Protein AF-A0A1T0A6I8-F1 (afdb_monomer_lite)

InterPro domains:
  IPR007759 ASXL, HARE-HTH domain [PS51913] (11-92)

Organism: NCBI:txid34060

Secondary structure (DSSP, 8-state):
----------B-HHHHHHHHHHHH-S-B-HHHHHHHHHHTTGGGGBTTEETTTTEESSS-HHHHHHHHHHH-TTTEEEPTT-SS--EEE-------SS----------------------------------------HHHHHHHHHHHHHH-TTT--EEEE--GGG-SSS-TTTTTTTS-SEEEEE-GGGGGGGSTHHHHHTTSSS---EEEEE-

pLDDT: mean 72.32, std 21.57, range [28.75, 94.75]

Sequence (216 aa):
MSDLNDKSEDMTFRELAIFAMRKVNQPITPDDLWDFVLRNNLHHKLKRFDVKSNSFFGKTPEDTFCARIYENSDDFQEVPNTFPKKYILKNRFYARQGSAPPMSSTLNKSKEFAKPIQSTRLQRESVVKSVAKKSDFCKQELHPILSYLLKNNDYFQAYSKTIFHEESFKGVRGEDKWLYPDMVAVNFEYANYRKNNVLNFIRKFDKPPIKILGLY

Foldseek 3Di:
DDDDDDPLQADDLLVLLVVLLVVVVDWDQLQVSVVSCVVVVVCSSHPQQDPVVRDGPDPDPSVVSNVSQVPDPPFWDWDPPDVPITIHGDPPDPDDDDDDDDDDDDDDDDDDDDDDDDDDDDDDDDDDPPPPDPPPDDPVNCVVVVQVCQCPDPVRVKHKDADDPPPDPDDDPDPCPPVAARMKIKDQPCVVCPVPPCNVVQVVDPDHPMDMDGHD

Structure (mmCIF, N/CA/C/O backbone):
data_AF-A0A1T0A6I8-F1
#
_entry.id   AF-A0A1T0A6I8-F1
#
loop_
_atom_site.group_PDB
_atom_site.id
_atom_site.type_symbol
_atom_site.label_atom_id
_atom_site.label_alt_id
_atom_site.label_comp_id
_atom_site.label_asym_id
_atom_site.label_entity_id
_atom_site.label_seq_id
_atom_site.pdbx_PDB_ins_code
_atom_site.Cartn_x
_atom_site.Cartn_y
_atom_site.Cartn_z
_atom_site.occupancy
_atom_site.B_iso_or_equiv
_atom_site.auth_seq_id
_atom_site.auth_comp_id
_atom_site.auth_asym_id
_atom_site.auth_atom_id
_atom_site.pdbx_PDB_model_num
ATOM 1 N N . MET A 1 1 ? 34.295 26.673 -24.589 1.00 39.22 1 MET A N 1
ATOM 2 C CA . MET A 1 1 ? 33.965 25.453 -25.352 1.00 39.22 1 MET A CA 1
ATOM 3 C C . MET A 1 1 ? 35.123 24.509 -25.100 1.00 39.22 1 MET A C 1
ATOM 5 O O . MET A 1 1 ? 36.174 24.704 -25.683 1.00 39.22 1 MET A O 1
ATOM 9 N N . SER A 1 2 ? 35.013 23.659 -24.086 1.00 30.88 2 SER A N 1
ATOM 10 C CA . SER A 1 2 ? 36.131 22.846 -23.597 1.00 30.88 2 SER A CA 1
ATOM 11 C C . SER A 1 2 ? 35.615 21.442 -23.323 1.00 30.88 2 SER A C 1
ATOM 13 O O . SER A 1 2 ? 35.052 21.168 -22.266 1.00 30.88 2 SER A O 1
ATOM 15 N N . ASP A 1 3 ? 35.700 20.638 -24.376 1.00 33.66 3 ASP A N 1
ATOM 16 C CA . ASP A 1 3 ? 36.249 19.286 -24.395 1.00 33.66 3 ASP A CA 1
ATOM 17 C C . ASP A 1 3 ? 35.831 18.341 -23.265 1.00 33.66 3 ASP A C 1
ATOM 19 O O . ASP A 1 3 ? 36.454 18.223 -22.212 1.00 33.66 3 ASP A O 1
ATOM 23 N N . LEU A 1 4 ? 34.744 17.632 -23.581 1.00 40.84 4 LEU A N 1
ATOM 24 C CA . LEU A 1 4 ? 34.540 16.186 -23.453 1.00 40.84 4 LEU A CA 1
ATOM 25 C C . LEU A 1 4 ? 35.782 15.398 -22.995 1.00 40.84 4 LEU A C 1
ATOM 27 O O . LEU A 1 4 ? 36.492 14.794 -23.795 1.00 40.84 4 LEU A O 1
ATOM 31 N N . ASN A 1 5 ? 35.991 15.339 -21.686 1.00 40.50 5 ASN A N 1
ATOM 32 C CA . ASN A 1 5 ? 36.820 14.321 -21.060 1.00 40.50 5 ASN A CA 1
ATOM 33 C C . ASN A 1 5 ? 36.102 13.800 -19.814 1.00 40.50 5 ASN A C 1
ATOM 35 O O . ASN A 1 5 ? 36.492 14.090 -18.687 1.00 40.50 5 ASN A O 1
ATOM 39 N N . ASP A 1 6 ? 35.018 13.057 -20.024 1.00 42.25 6 ASP A N 1
ATOM 40 C CA . ASP A 1 6 ? 34.508 12.142 -19.008 1.00 42.25 6 ASP A CA 1
ATOM 41 C C . ASP A 1 6 ? 34.658 10.746 -19.601 1.00 42.25 6 ASP A C 1
ATOM 43 O O . ASP A 1 6 ? 34.002 10.402 -20.585 1.00 42.25 6 ASP A O 1
ATOM 47 N N . LYS A 1 7 ? 35.624 9.991 -19.073 1.00 45.34 7 LYS A N 1
ATOM 48 C CA . LYS A 1 7 ? 35.870 8.602 -19.454 1.00 45.34 7 LYS A CA 1
ATOM 49 C C . LYS A 1 7 ? 34.524 7.884 -19.430 1.00 45.34 7 LYS A C 1
ATOM 51 O O . LYS A 1 7 ? 33.848 7.884 -18.403 1.00 45.34 7 LYS A O 1
ATOM 56 N N . SER A 1 8 ? 34.126 7.303 -20.557 1.00 53.03 8 SER A N 1
ATOM 57 C CA . SER A 1 8 ? 32.979 6.407 -20.626 1.00 53.03 8 SER A CA 1
ATOM 58 C C . SER A 1 8 ? 33.308 5.185 -19.775 1.00 53.03 8 SER A C 1
ATOM 60 O O . SER A 1 8 ? 33.892 4.214 -20.249 1.00 53.03 8 SER A O 1
ATOM 62 N N . GLU A 1 9 ? 33.039 5.277 -18.475 1.00 64.38 9 GLU A N 1
ATOM 63 C CA . GLU A 1 9 ? 33.046 4.121 -17.599 1.00 64.38 9 GLU A CA 1
ATOM 64 C C . GLU A 1 9 ? 31.980 3.182 -18.130 1.00 64.38 9 GLU A C 1
ATOM 66 O O . GLU A 1 9 ? 30.781 3.440 -18.046 1.00 64.38 9 GLU A O 1
ATOM 71 N N . ASP A 1 10 ? 32.469 2.128 -18.755 1.00 77.62 10 ASP A N 1
ATOM 72 C CA . ASP A 1 10 ? 31.693 1.046 -19.296 1.00 77.62 10 ASP A CA 1
ATOM 73 C C . ASP A 1 10 ? 30.929 0.338 -18.160 1.00 77.62 10 ASP A C 1
ATOM 75 O O . ASP A 1 10 ? 31.444 -0.579 -17.510 1.00 77.62 10 ASP A O 1
ATOM 79 N N . MET A 1 11 ? 29.690 0.762 -17.916 1.00 85.50 11 MET A N 1
ATOM 80 C CA . MET A 1 11 ? 28.859 0.249 -16.829 1.00 85.50 11 MET A CA 1
ATOM 81 C C . MET A 1 11 ? 28.027 -0.958 -17.271 1.00 85.50 11 MET A C 1
ATOM 83 O O . MET A 1 11 ? 27.593 -1.096 -18.420 1.00 85.50 11 MET A O 1
ATOM 87 N N . THR A 1 12 ? 27.774 -1.847 -16.316 1.00 89.69 12 THR A N 1
ATOM 88 C CA . THR A 1 12 ? 26.770 -2.911 -16.417 1.00 89.69 12 THR A CA 1
ATOM 89 C C . THR A 1 12 ? 25.369 -2.377 -16.097 1.00 89.69 12 THR A C 1
ATOM 91 O O . THR A 1 12 ? 25.217 -1.341 -15.452 1.00 89.69 12 THR A O 1
ATOM 94 N N . PHE A 1 13 ? 24.310 -3.102 -16.483 1.00 90.38 13 PHE A N 1
ATOM 95 C CA . PHE A 1 13 ? 22.926 -2.711 -16.160 1.00 90.38 13 PHE A CA 1
ATOM 96 C C . PHE A 1 13 ? 22.676 -2.546 -14.653 1.00 90.38 13 PHE A C 1
ATOM 98 O O . PHE A 1 13 ? 21.940 -1.652 -14.248 1.00 90.38 13 PHE A O 1
ATOM 105 N N . ARG A 1 14 ? 23.326 -3.366 -13.818 1.00 90.50 14 ARG A N 1
ATOM 106 C CA . ARG A 1 14 ? 23.244 -3.254 -12.356 1.00 90.50 14 ARG A CA 1
ATOM 107 C C . ARG A 1 14 ? 23.857 -1.945 -11.858 1.00 90.50 14 ARG A C 1
ATOM 109 O O . ARG A 1 14 ? 23.241 -1.238 -11.069 1.00 90.50 14 ARG A O 1
ATOM 116 N N . GLU A 1 15 ? 25.061 -1.618 -12.317 1.00 90.31 15 GLU A N 1
ATOM 117 C CA . GLU A 1 15 ? 25.754 -0.382 -11.929 1.00 90.31 15 GLU A CA 1
ATOM 118 C C . GLU A 1 15 ? 24.998 0.853 -12.413 1.00 90.31 15 GLU A C 1
ATOM 120 O O . GLU A 1 15 ? 24.845 1.812 -11.657 1.00 90.31 15 GLU A O 1
ATOM 125 N N . LEU A 1 16 ? 24.448 0.794 -13.628 1.00 91.44 16 LEU A N 1
ATOM 126 C CA . LEU A 1 16 ? 23.582 1.838 -14.157 1.00 91.44 16 LEU A CA 1
ATOM 127 C C . LEU A 1 16 ? 22.338 2.035 -13.282 1.00 91.44 16 LEU A C 1
ATOM 129 O O . LEU A 1 16 ? 21.995 3.175 -12.982 1.00 91.44 16 LEU A O 1
ATOM 133 N N . ALA A 1 17 ? 21.683 0.954 -12.846 1.00 91.81 17 ALA A N 1
ATOM 134 C CA . ALA A 1 17 ? 20.513 1.036 -11.972 1.00 91.81 17 ALA A CA 1
ATOM 135 C C . ALA A 1 17 ? 20.860 1.697 -10.630 1.00 91.81 17 ALA A C 1
ATOM 137 O O . ALA A 1 17 ? 20.161 2.609 -10.188 1.00 91.81 17 ALA A O 1
ATOM 138 N N . ILE A 1 18 ? 21.991 1.318 -10.026 1.00 91.25 18 ILE A N 1
ATOM 139 C CA . ILE A 1 18 ? 22.492 1.942 -8.794 1.00 91.25 18 ILE A CA 1
ATOM 140 C C . ILE A 1 18 ? 22.783 3.432 -9.021 1.00 91.25 18 ILE A C 1
ATOM 142 O O . ILE A 1 18 ? 22.401 4.278 -8.211 1.00 91.25 18 ILE A O 1
ATOM 146 N N . PHE A 1 19 ? 23.434 3.779 -10.130 1.00 91.06 19 PHE A N 1
ATOM 147 C CA . PHE A 1 19 ? 23.751 5.163 -10.474 1.00 91.06 19 PHE A CA 1
ATOM 148 C C . PHE A 1 19 ? 22.494 6.013 -10.707 1.00 91.06 19 PHE A C 1
ATOM 150 O O . PHE A 1 19 ? 22.396 7.131 -10.198 1.00 91.06 19 PHE A O 1
ATOM 157 N N . ALA A 1 20 ? 21.512 5.478 -11.432 1.00 91.81 20 ALA A N 1
ATOM 158 C CA . ALA A 1 20 ? 20.245 6.146 -11.693 1.00 91.81 20 ALA A CA 1
ATOM 159 C C . ALA A 1 20 ? 19.450 6.356 -10.394 1.00 91.81 20 ALA A C 1
ATOM 161 O O . ALA A 1 20 ? 19.031 7.478 -10.114 1.00 91.81 20 ALA A O 1
ATOM 162 N N . MET A 1 21 ? 19.333 5.332 -9.541 1.00 91.31 21 MET A N 1
ATOM 163 C CA . MET A 1 21 ? 18.646 5.453 -8.249 1.00 91.31 21 MET A CA 1
ATOM 164 C C . MET A 1 21 ? 19.334 6.437 -7.301 1.00 91.31 21 MET A C 1
ATOM 166 O O . MET A 1 21 ? 18.653 7.155 -6.575 1.00 91.31 21 MET A O 1
ATOM 170 N N . ARG A 1 22 ? 20.669 6.536 -7.330 1.00 89.44 22 ARG A N 1
ATOM 171 C CA . ARG A 1 22 ? 21.413 7.556 -6.568 1.00 89.44 22 ARG A CA 1
ATOM 172 C C . ARG A 1 22 ? 21.093 8.975 -7.014 1.00 89.44 22 ARG A C 1
ATOM 174 O O . ARG A 1 22 ? 20.991 9.860 -6.173 1.00 89.44 22 ARG A O 1
ATOM 181 N N . LYS A 1 23 ? 20.944 9.194 -8.323 1.00 89.25 23 LYS A N 1
ATOM 182 C CA . LYS A 1 23 ? 20.543 10.500 -8.861 1.00 89.25 23 LYS A CA 1
ATOM 183 C C . LYS A 1 23 ? 19.103 10.850 -8.501 1.00 89.25 23 LYS A C 1
ATOM 185 O O . LYS A 1 23 ? 18.817 12.009 -8.231 1.00 89.25 23 LYS A O 1
ATOM 190 N N . VAL A 1 24 ? 18.218 9.856 -8.514 1.00 90.19 24 VAL A N 1
ATOM 191 C CA . VAL A 1 24 ? 16.796 10.026 -8.199 1.00 90.19 24 VAL A CA 1
ATOM 192 C C . VAL A 1 24 ? 16.575 10.226 -6.692 1.00 90.19 24 VAL A C 1
ATOM 194 O O . VAL A 1 24 ? 15.772 11.067 -6.308 1.00 90.19 24 VAL A O 1
ATOM 197 N N . ASN A 1 25 ? 17.312 9.506 -5.839 1.00 87.81 25 ASN A N 1
ATOM 198 C CA . ASN A 1 25 ? 17.286 9.593 -4.371 1.00 87.81 25 ASN A CA 1
ATOM 199 C C . ASN A 1 25 ? 15.879 9.497 -3.733 1.00 87.81 25 ASN A C 1
ATOM 201 O O . ASN A 1 25 ? 15.595 10.125 -2.715 1.00 87.81 25 ASN A O 1
ATOM 205 N N . GLN A 1 26 ? 14.984 8.712 -4.332 1.00 85.94 26 GLN A N 1
ATOM 206 C CA . GLN A 1 26 ? 13.630 8.459 -3.832 1.00 85.94 26 GLN A CA 1
ATOM 207 C C . GLN A 1 26 ? 13.120 7.097 -4.334 1.00 85.94 26 GLN A C 1
ATOM 209 O O . GLN A 1 26 ? 13.624 6.610 -5.351 1.00 85.94 26 GLN A O 1
ATOM 214 N N . PRO A 1 27 ? 12.124 6.481 -3.665 1.00 90.62 27 PRO A N 1
ATOM 215 C CA . PRO A 1 27 ? 11.481 5.270 -4.160 1.00 90.62 27 PRO A CA 1
ATOM 216 C C . PRO A 1 27 ? 10.840 5.483 -5.530 1.00 90.62 27 PRO A C 1
ATOM 218 O O . PRO A 1 27 ? 10.020 6.386 -5.704 1.00 90.62 27 PRO A O 1
ATOM 221 N N . ILE A 1 28 ? 11.179 4.626 -6.485 1.00 92.31 28 ILE A N 1
ATOM 222 C CA . ILE A 1 28 ? 10.732 4.739 -7.876 1.00 92.31 28 ILE A CA 1
ATOM 223 C C . ILE A 1 28 ? 10.401 3.358 -8.441 1.00 92.31 28 ILE A C 1
ATOM 225 O O . ILE A 1 28 ? 10.898 2.341 -7.946 1.00 92.31 28 ILE A O 1
ATOM 229 N N . THR A 1 29 ? 9.517 3.310 -9.436 1.00 94.06 29 THR A N 1
ATOM 230 C CA . THR A 1 29 ? 9.243 2.069 -10.165 1.00 94.06 29 THR A CA 1
ATOM 231 C C . THR A 1 29 ? 10.400 1.773 -11.132 1.00 94.06 29 THR A C 1
ATOM 233 O O . THR A 1 29 ? 11.067 2.704 -11.589 1.00 94.06 29 THR A O 1
ATOM 236 N N . PRO A 1 30 ? 10.691 0.499 -11.439 1.00 93.44 30 PRO A N 1
ATOM 237 C CA . PRO A 1 30 ? 11.746 0.153 -12.395 1.00 93.44 30 PRO A CA 1
ATOM 238 C C . PRO A 1 30 ? 11.516 0.746 -13.791 1.00 93.44 30 PRO A C 1
ATOM 240 O O . PRO A 1 30 ? 12.473 1.215 -14.405 1.00 93.44 30 PRO A O 1
ATOM 243 N N . ASP A 1 31 ? 10.258 0.815 -14.225 1.00 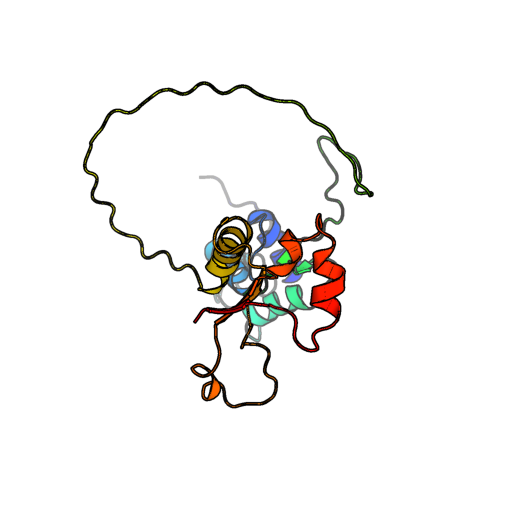92.25 31 ASP A N 1
ATOM 244 C CA . ASP A 1 31 ? 9.864 1.361 -15.527 1.00 92.25 31 ASP A CA 1
ATOM 245 C C . ASP A 1 31 ? 10.097 2.883 -15.572 1.00 92.25 31 ASP A C 1
ATOM 247 O O . ASP A 1 31 ? 10.823 3.385 -16.431 1.00 92.25 31 ASP A O 1
ATOM 251 N N . ASP A 1 32 ? 9.622 3.625 -14.559 1.00 93.69 32 ASP A N 1
ATOM 252 C CA . ASP A 1 32 ? 9.864 5.075 -14.460 1.00 93.69 32 ASP A CA 1
ATOM 253 C C . ASP A 1 32 ? 11.365 5.398 -14.349 1.00 93.69 32 ASP A C 1
ATOM 255 O O . ASP A 1 32 ? 11.839 6.453 -14.794 1.00 93.69 32 ASP A O 1
ATOM 259 N N . LEU A 1 33 ? 12.131 4.499 -13.723 1.00 93.94 33 LEU A N 1
ATOM 260 C CA . LEU A 1 33 ? 13.579 4.618 -13.602 1.00 93.94 33 LEU A CA 1
ATOM 261 C C . LEU A 1 33 ? 14.280 4.389 -14.945 1.00 93.94 33 LEU A C 1
ATOM 263 O O . LEU A 1 33 ? 15.257 5.083 -15.241 1.00 93.94 33 LEU A O 1
ATOM 267 N N . TRP A 1 34 ? 13.792 3.463 -15.768 1.00 93.81 34 TRP A N 1
ATOM 268 C CA . TRP A 1 34 ? 14.286 3.279 -17.129 1.00 93.81 34 TRP A CA 1
ATOM 269 C C . TRP A 1 34 ? 13.993 4.509 -18.000 1.00 93.81 34 TRP A C 1
ATOM 271 O O . TRP A 1 34 ? 14.895 5.040 -18.654 1.00 93.81 34 TRP A O 1
ATOM 281 N N . ASP A 1 35 ? 12.795 5.081 -17.891 1.00 93.50 35 ASP A N 1
ATOM 282 C CA . ASP A 1 35 ? 12.466 6.351 -18.544 1.00 93.50 35 ASP A CA 1
ATOM 283 C C . ASP A 1 35 ? 13.368 7.496 -18.080 1.00 93.50 35 ASP A C 1
ATOM 285 O O . ASP A 1 35 ? 13.728 8.390 -18.851 1.00 93.50 35 ASP A O 1
ATOM 289 N N . PHE A 1 36 ? 13.745 7.519 -16.800 1.00 93.88 36 PHE A N 1
ATOM 290 C CA . PHE A 1 36 ? 14.713 8.486 -16.286 1.00 93.88 36 PHE A CA 1
ATOM 291 C C . PHE A 1 36 ? 16.101 8.289 -16.915 1.00 93.88 36 PHE A C 1
ATOM 293 O O . PHE A 1 36 ? 16.763 9.270 -17.266 1.00 93.88 36 PHE A O 1
ATOM 300 N N . VAL A 1 37 ? 16.543 7.042 -17.090 1.00 92.06 37 VAL A N 1
ATOM 301 C CA . VAL A 1 37 ? 17.807 6.698 -17.761 1.00 92.06 37 VAL A CA 1
ATOM 302 C C . VAL A 1 37 ? 17.818 7.187 -19.209 1.00 92.06 37 VAL A C 1
ATOM 304 O O . VAL A 1 37 ? 18.822 7.761 -19.645 1.00 92.06 37 VAL A O 1
ATOM 307 N N . LEU A 1 38 ? 16.715 7.005 -19.938 1.00 90.62 38 LEU A N 1
ATOM 308 C CA . LEU A 1 38 ? 16.567 7.483 -21.313 1.00 90.62 38 LEU A CA 1
ATOM 309 C C . LEU A 1 38 ? 16.570 9.013 -21.374 1.00 90.62 38 LEU A C 1
ATOM 311 O O . LEU A 1 38 ? 17.376 9.587 -22.100 1.00 90.62 38 LEU A O 1
ATOM 315 N N . ARG A 1 39 ? 15.759 9.678 -20.541 1.00 90.50 39 ARG A N 1
ATOM 316 C CA . ARG A 1 39 ? 15.662 11.150 -20.486 1.00 90.50 39 ARG A CA 1
ATOM 317 C C . ARG A 1 39 ? 16.989 11.840 -20.171 1.00 90.50 39 ARG A C 1
ATOM 319 O O . ARG A 1 39 ? 17.236 12.940 -20.652 1.00 90.50 39 ARG A O 1
ATOM 326 N N . ASN A 1 40 ? 17.837 11.207 -19.363 1.00 88.44 40 ASN A N 1
ATOM 327 C CA . ASN A 1 40 ? 19.141 11.745 -18.971 1.00 88.44 40 ASN A CA 1
ATOM 328 C C . ASN A 1 40 ? 20.304 11.206 -19.820 1.00 88.44 40 ASN A C 1
ATOM 330 O O . ASN A 1 40 ? 21.460 11.410 -19.443 1.00 88.44 40 ASN A O 1
ATOM 334 N N . ASN A 1 41 ? 20.025 10.500 -20.923 1.00 87.25 41 ASN A N 1
ATOM 335 C CA . ASN A 1 41 ? 21.034 9.924 -21.817 1.00 87.25 41 ASN A CA 1
ATOM 336 C C . ASN A 1 41 ? 22.079 9.047 -21.089 1.00 87.25 41 ASN A C 1
ATOM 338 O O . ASN A 1 41 ? 23.240 8.957 -21.488 1.00 87.25 41 ASN A O 1
ATOM 342 N N . LEU A 1 42 ? 21.678 8.386 -19.994 1.00 86.19 42 LEU A N 1
ATOM 343 C CA . LEU A 1 42 ? 22.582 7.566 -19.174 1.00 86.19 42 LEU A CA 1
ATOM 344 C C . LEU A 1 42 ? 22.897 6.216 -19.827 1.00 86.19 42 LEU A C 1
ATOM 346 O O . LEU A 1 42 ? 23.903 5.591 -19.501 1.00 86.19 42 LEU A O 1
ATOM 350 N N . HIS A 1 43 ? 22.060 5.782 -20.767 1.00 83.50 43 HIS A N 1
ATOM 351 C CA . HIS A 1 43 ? 22.222 4.531 -21.497 1.00 83.50 43 HIS A CA 1
ATOM 352 C C . HIS A 1 43 ? 23.474 4.501 -22.391 1.00 83.50 43 HIS A C 1
ATOM 354 O O . HIS A 1 43 ? 24.001 3.420 -22.632 1.00 83.50 43 HIS A O 1
ATOM 360 N N . HIS A 1 44 ? 24.019 5.656 -22.802 1.00 83.25 44 HIS A N 1
ATOM 361 C CA . HIS A 1 44 ? 25.295 5.727 -23.530 1.00 83.25 44 HIS A CA 1
ATOM 362 C C . HIS A 1 44 ? 26.498 5.235 -22.714 1.00 83.25 44 HIS A C 1
ATOM 364 O O . HIS A 1 44 ? 27.542 4.944 -23.286 1.00 83.25 44 HIS A O 1
ATOM 370 N N . LYS A 1 45 ? 26.364 5.136 -21.383 1.00 82.88 45 LYS A N 1
ATOM 371 C CA . LYS A 1 45 ? 27.406 4.591 -20.500 1.00 82.88 45 LYS A CA 1
ATOM 372 C C . LYS A 1 45 ? 27.415 3.058 -20.458 1.00 82.88 45 LYS A C 1
ATOM 374 O O . LYS A 1 45 ? 28.256 2.467 -19.788 1.00 82.88 45 LYS A O 1
ATOM 379 N N . LEU A 1 46 ? 26.464 2.392 -21.118 1.00 84.94 46 LEU A N 1
ATOM 380 C CA . LEU A 1 46 ? 26.382 0.934 -21.125 1.00 84.94 46 LEU A CA 1
ATOM 381 C C . LEU A 1 46 ? 27.313 0.326 -22.171 1.00 84.94 46 LEU A C 1
ATOM 383 O O . LEU A 1 46 ? 27.228 0.660 -23.347 1.00 84.94 46 LEU A O 1
ATOM 387 N N . LYS A 1 47 ? 28.048 -0.720 -21.774 1.00 80.38 47 LYS A N 1
ATOM 388 C CA . LYS A 1 47 ? 28.843 -1.567 -22.694 1.00 80.38 47 LYS A CA 1
ATOM 389 C C . LYS A 1 47 ? 28.048 -2.112 -23.883 1.00 80.38 47 LYS A C 1
ATOM 391 O O . LYS A 1 47 ? 28.599 -2.399 -24.937 1.00 80.38 47 LYS A O 1
ATOM 396 N N . ARG A 1 48 ? 26.752 -2.360 -23.674 1.00 76.50 48 ARG A N 1
ATOM 397 C CA . ARG A 1 48 ? 25.851 -2.973 -24.663 1.00 76.50 48 ARG A CA 1
ATOM 398 C C . ARG A 1 48 ? 25.169 -1.964 -25.582 1.00 76.50 48 ARG A C 1
ATOM 400 O O . ARG A 1 48 ? 24.370 -2.387 -26.417 1.00 76.50 48 ARG A O 1
ATOM 407 N N . PHE A 1 49 ? 25.441 -0.676 -25.407 1.00 80.62 49 PHE A N 1
ATOM 408 C CA . PHE A 1 49 ? 24.894 0.370 -26.248 1.00 80.62 49 PHE A CA 1
ATOM 409 C C . PHE A 1 49 ? 25.905 0.739 -27.333 1.00 80.62 49 PHE A C 1
ATOM 411 O O . PHE A 1 49 ? 27.024 1.148 -27.030 1.00 80.62 49 PHE A O 1
ATOM 418 N N . ASP A 1 50 ? 25.516 0.598 -28.599 1.00 77.69 50 ASP A N 1
ATOM 419 C CA . ASP A 1 50 ? 26.338 1.065 -29.707 1.00 77.69 50 ASP A CA 1
ATOM 420 C C . ASP A 1 50 ? 25.978 2.511 -30.048 1.00 77.69 50 ASP A C 1
ATOM 422 O O . ASP A 1 50 ? 24.903 2.809 -30.573 1.00 77.69 50 ASP A O 1
ATOM 426 N N . VAL A 1 51 ? 26.917 3.416 -29.773 1.00 75.56 51 VAL A N 1
ATOM 427 C CA . VAL A 1 51 ? 26.781 4.847 -30.071 1.00 75.56 51 VAL A CA 1
ATOM 428 C C . VAL A 1 51 ? 26.646 5.098 -31.576 1.00 75.56 51 VAL A C 1
ATOM 430 O O . VAL A 1 51 ? 26.007 6.068 -31.972 1.00 75.56 51 VAL A O 1
ATOM 433 N N . LYS A 1 52 ? 27.202 4.229 -32.431 1.00 71.56 52 LYS A N 1
ATOM 434 C CA . LYS A 1 52 ? 27.176 4.423 -33.889 1.00 71.56 52 LYS A CA 1
ATOM 435 C C . LYS A 1 52 ? 25.837 4.041 -34.510 1.00 71.56 52 LYS A C 1
ATOM 437 O O . LYS A 1 52 ? 25.369 4.741 -35.401 1.00 71.56 52 LYS A O 1
ATOM 442 N N . SER A 1 53 ? 25.231 2.945 -34.059 1.00 71.00 53 SER A N 1
ATOM 443 C CA . SER A 1 53 ? 23.934 2.469 -34.560 1.00 71.00 53 SER A CA 1
ATOM 444 C C . SER A 1 53 ? 22.737 2.938 -33.724 1.00 71.00 53 SER A C 1
ATOM 446 O O . SER A 1 53 ? 21.600 2.643 -34.087 1.00 71.00 53 SER A O 1
ATOM 448 N N . ASN A 1 54 ? 22.975 3.680 -32.633 1.00 73.75 54 ASN A N 1
ATOM 449 C CA . ASN A 1 54 ? 21.960 4.153 -31.685 1.00 73.75 54 ASN A CA 1
ATOM 450 C C . ASN A 1 54 ? 21.024 3.022 -31.213 1.00 73.75 54 ASN A C 1
ATOM 452 O O . ASN A 1 54 ? 19.812 3.202 -31.090 1.00 73.75 54 ASN A O 1
ATOM 456 N N . SER A 1 55 ? 21.593 1.831 -31.012 1.00 76.00 55 SER A N 1
ATOM 457 C CA . SER A 1 55 ? 20.853 0.599 -30.746 1.00 76.00 55 SER A CA 1
ATOM 458 C C . SER A 1 55 ? 21.583 -0.288 -29.738 1.00 76.00 55 SER A C 1
ATOM 460 O O . SER A 1 55 ? 22.788 -0.165 -29.508 1.00 76.00 55 SER A O 1
ATOM 462 N N . PHE A 1 56 ? 20.833 -1.186 -29.106 1.00 79.56 56 PHE A N 1
ATOM 463 C CA . PHE A 1 56 ? 21.341 -2.102 -28.092 1.00 79.56 56 PHE A CA 1
ATOM 464 C C . PHE A 1 56 ? 21.585 -3.500 -28.665 1.00 79.56 56 PHE A C 1
ATOM 466 O O . PHE A 1 56 ? 20.805 -4.011 -29.467 1.00 79.56 56 PHE A O 1
ATOM 473 N N . PHE A 1 57 ? 22.632 -4.173 -28.183 1.00 66.94 57 PHE A N 1
ATOM 474 C CA . PHE A 1 57 ? 22.911 -5.562 -28.552 1.00 66.94 57 PHE A CA 1
ATOM 475 C C . PHE A 1 57 ? 22.040 -6.560 -27.759 1.00 66.94 57 PHE A C 1
ATOM 477 O O . PHE A 1 57 ? 22.364 -6.908 -26.613 1.00 66.94 57 PHE A O 1
ATOM 484 N N . GLY A 1 58 ? 20.982 -7.085 -28.391 1.00 66.38 58 GLY A N 1
ATOM 485 C CA . GLY A 1 58 ? 20.176 -8.214 -27.895 1.00 66.38 58 GLY A CA 1
ATOM 486 C C . GLY A 1 58 ? 18.685 -7.908 -27.697 1.00 66.38 58 GLY A C 1
ATOM 487 O O . GLY A 1 58 ? 18.140 -7.020 -28.342 1.00 66.38 58 GLY A O 1
ATOM 488 N N . LYS A 1 59 ? 18.021 -8.687 -26.825 1.00 64.19 59 LYS A N 1
ATOM 489 C CA . LYS A 1 59 ? 16.614 -8.479 -26.419 1.00 64.19 59 LYS A CA 1
ATOM 490 C C . LYS A 1 59 ? 16.431 -7.145 -25.679 1.00 64.19 59 LYS A C 1
ATOM 492 O O . LYS A 1 59 ? 17.414 -6.521 -25.282 1.00 64.19 59 LYS A O 1
ATOM 497 N N . THR A 1 60 ? 15.168 -6.763 -25.478 1.00 84.31 60 THR A N 1
ATOM 498 C CA . THR A 1 60 ? 14.694 -5.542 -24.816 1.00 84.31 60 THR A CA 1
ATOM 499 C C . THR A 1 60 ? 15.597 -5.122 -23.638 1.00 84.31 60 THR A C 1
ATOM 501 O O . THR A 1 60 ? 15.683 -5.826 -22.623 1.00 84.31 60 THR A O 1
ATOM 504 N N . PRO A 1 61 ? 16.318 -3.996 -23.765 1.00 86.81 61 PRO A N 1
ATOM 505 C CA . PRO A 1 61 ? 17.227 -3.496 -22.730 1.00 86.81 61 PRO A CA 1
ATOM 506 C C . PRO A 1 61 ? 16.510 -3.140 -21.428 1.00 86.81 61 PRO A C 1
ATOM 508 O O . PRO A 1 61 ? 17.072 -3.331 -20.353 1.00 86.81 61 PRO A O 1
ATOM 511 N N . GLU A 1 62 ? 15.267 -2.679 -21.547 1.00 89.06 62 GLU A N 1
ATOM 512 C CA . GLU A 1 62 ? 14.355 -2.366 -20.448 1.00 89.06 62 GLU A CA 1
ATOM 513 C C . GLU A 1 62 ? 14.086 -3.590 -19.570 1.00 89.06 62 GLU A C 1
ATOM 515 O O . GLU A 1 62 ? 14.432 -3.579 -18.393 1.00 89.06 62 GLU A O 1
ATOM 520 N N . ASP A 1 63 ? 13.608 -4.693 -20.159 1.00 86.62 63 ASP A N 1
ATOM 521 C CA . ASP A 1 63 ? 13.357 -5.946 -19.432 1.00 86.62 63 ASP A CA 1
ATOM 522 C C . ASP A 1 63 ? 14.610 -6.425 -18.692 1.00 86.62 63 ASP A C 1
ATOM 524 O O . ASP A 1 63 ? 14.559 -6.861 -17.541 1.00 86.62 63 ASP A O 1
ATOM 528 N N . THR A 1 64 ? 15.768 -6.310 -19.349 1.00 90.19 64 THR A N 1
ATOM 529 C CA . THR A 1 64 ? 17.052 -6.707 -18.765 1.00 90.19 64 THR A CA 1
ATOM 530 C C . THR A 1 64 ? 17.437 -5.801 -17.596 1.00 90.19 64 THR A C 1
ATOM 532 O O . THR A 1 64 ? 17.985 -6.284 -16.607 1.00 90.19 64 THR A O 1
ATOM 535 N N . PHE A 1 65 ? 17.173 -4.500 -17.696 1.00 91.75 65 PHE A N 1
ATOM 536 C CA . PHE A 1 65 ? 17.428 -3.527 -16.640 1.00 91.75 65 PHE A CA 1
ATOM 537 C C . PHE A 1 65 ? 16.506 -3.755 -15.436 1.00 91.75 65 PHE A C 1
ATOM 539 O O . PHE A 1 65 ? 16.998 -3.904 -14.315 1.00 91.75 65 PHE A O 1
ATOM 546 N N . CYS A 1 66 ? 15.198 -3.875 -15.668 1.00 90.62 66 CYS A N 1
ATOM 547 C CA . CYS A 1 66 ? 14.201 -4.110 -14.626 1.00 90.62 66 CYS A CA 1
ATOM 548 C C . CYS A 1 66 ? 14.429 -5.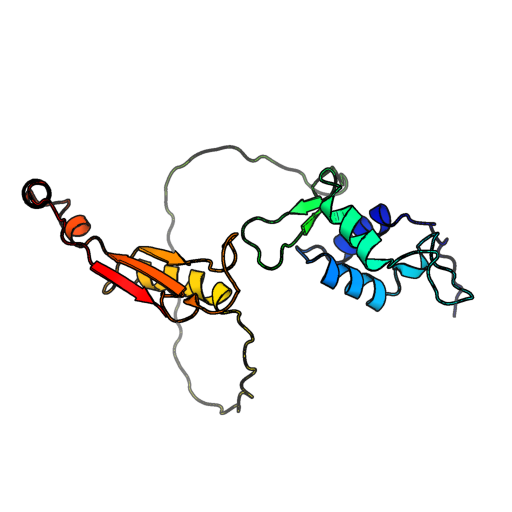454 -13.917 1.00 90.62 66 CYS A C 1
ATOM 550 O O . CYS A 1 66 ? 14.420 -5.504 -12.685 1.00 90.62 66 CYS A O 1
ATOM 552 N N . ALA A 1 67 ? 14.769 -6.520 -14.654 1.00 90.56 67 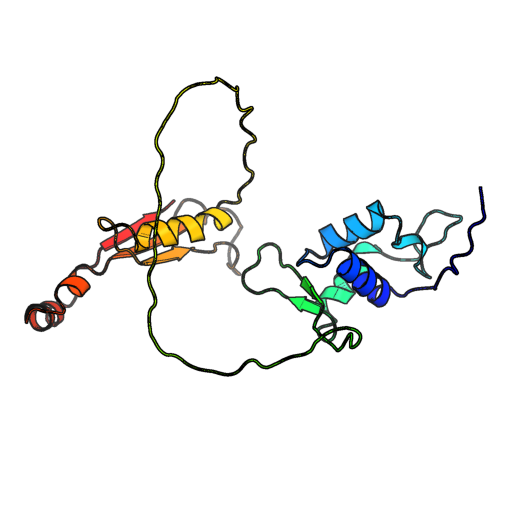ALA A N 1
ATOM 553 C CA . ALA A 1 67 ? 15.108 -7.823 -14.073 1.00 90.56 67 ALA A CA 1
ATOM 554 C C . ALA A 1 67 ? 16.243 -7.734 -13.039 1.00 90.56 67 ALA A C 1
ATOM 556 O O . ALA A 1 67 ? 16.169 -8.363 -11.984 1.00 90.56 67 ALA A O 1
ATOM 557 N N . ARG A 1 68 ? 17.264 -6.894 -13.272 1.00 92.31 68 ARG A N 1
ATOM 558 C CA . ARG A 1 68 ? 18.363 -6.712 -12.304 1.00 92.31 68 ARG A CA 1
ATOM 559 C C . ARG A 1 68 ? 17.917 -6.064 -11.003 1.00 92.31 68 ARG A C 1
ATOM 561 O O . ARG A 1 68 ? 18.537 -6.336 -9.979 1.00 92.31 68 ARG A O 1
ATOM 568 N N . ILE A 1 69 ? 16.873 -5.242 -11.037 1.00 91.81 69 ILE A N 1
ATOM 569 C CA . ILE A 1 69 ? 16.303 -4.615 -9.843 1.00 91.81 69 ILE A CA 1
ATOM 570 C C . ILE A 1 69 ? 15.458 -5.633 -9.067 1.00 91.81 69 ILE A C 1
ATOM 572 O O . ILE A 1 69 ? 15.549 -5.691 -7.844 1.00 91.81 69 ILE A O 1
ATOM 576 N N . TYR A 1 70 ? 14.691 -6.474 -9.769 1.00 90.50 70 TYR A N 1
ATOM 577 C CA . TYR A 1 70 ? 13.849 -7.501 -9.148 1.00 90.50 70 TYR A CA 1
ATOM 578 C C . TYR A 1 70 ? 14.648 -8.648 -8.521 1.00 90.50 70 TYR A C 1
ATOM 580 O O . TYR A 1 70 ? 14.340 -9.084 -7.414 1.00 90.50 70 TYR A O 1
ATOM 588 N N . GLU A 1 71 ? 15.666 -9.149 -9.222 1.00 88.75 71 GLU A N 1
ATOM 589 C CA . GLU A 1 71 ? 16.444 -10.314 -8.789 1.00 88.75 71 GLU A CA 1
ATOM 590 C C . GLU A 1 71 ? 17.447 -9.963 -7.686 1.00 88.75 71 GLU A C 1
ATOM 592 O O . GLU A 1 71 ? 17.721 -10.772 -6.795 1.00 88.75 71 GLU A O 1
ATOM 597 N N . ASN A 1 72 ? 18.023 -8.758 -7.734 1.00 83.88 72 ASN A N 1
ATOM 598 C CA . ASN A 1 72 ? 19.148 -8.408 -6.879 1.00 83.88 72 ASN A CA 1
ATOM 599 C C . ASN A 1 72 ? 18.699 -7.781 -5.553 1.00 83.88 72 ASN A C 1
ATOM 601 O O . ASN A 1 72 ? 18.728 -6.569 -5.341 1.00 83.88 72 ASN A O 1
ATOM 605 N N . SER A 1 73 ? 18.329 -8.658 -4.625 1.00 81.94 73 SER A N 1
ATOM 606 C CA . SER A 1 73 ? 17.933 -8.281 -3.268 1.00 81.94 73 SER A CA 1
ATOM 607 C C . SER A 1 73 ? 19.081 -7.750 -2.400 1.00 81.94 73 SER A C 1
ATOM 609 O O . SER A 1 73 ? 18.814 -7.306 -1.282 1.00 81.94 73 SER A O 1
ATOM 611 N N . ASP A 1 74 ? 20.340 -7.791 -2.846 1.00 82.75 74 ASP A N 1
ATOM 612 C CA . ASP A 1 74 ? 21.462 -7.258 -2.062 1.00 82.75 74 ASP A CA 1
ATOM 613 C C . ASP A 1 74 ? 21.516 -5.729 -2.117 1.00 82.75 74 ASP A C 1
ATOM 615 O O . ASP A 1 74 ? 21.771 -5.083 -1.097 1.00 82.75 74 ASP A O 1
ATOM 619 N N . ASP A 1 75 ? 21.242 -5.153 -3.289 1.00 84.88 75 ASP A N 1
ATOM 620 C CA . ASP A 1 75 ? 21.322 -3.706 -3.514 1.00 84.88 75 ASP A CA 1
ATOM 621 C C . ASP A 1 75 ? 19.961 -3.023 -3.480 1.00 84.88 75 ASP A C 1
ATOM 623 O O . ASP A 1 75 ? 19.885 -1.847 -3.128 1.00 84.88 75 ASP A O 1
ATOM 627 N N . PHE A 1 76 ? 18.891 -3.733 -3.840 1.00 90.19 76 PHE A N 1
ATOM 628 C CA . PHE A 1 76 ? 17.560 -3.155 -3.985 1.00 90.19 76 PHE A CA 1
ATOM 629 C C . PHE A 1 76 ? 16.608 -3.675 -2.905 1.00 90.19 76 PHE A C 1
ATOM 631 O O . PHE A 1 76 ? 16.614 -4.848 -2.524 1.00 90.19 76 PHE A 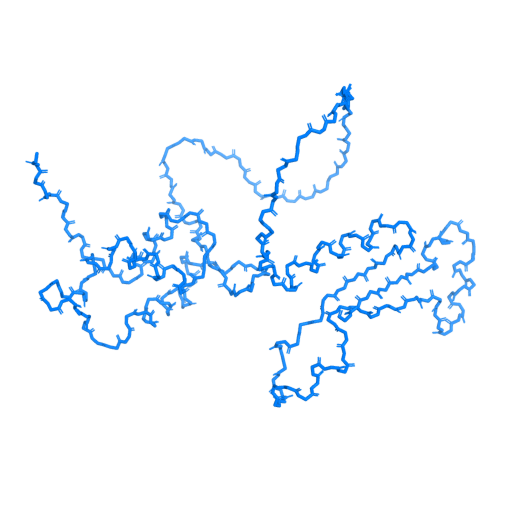O 1
ATOM 638 N N . GLN A 1 77 ? 15.784 -2.772 -2.381 1.00 90.88 77 GLN A N 1
ATOM 639 C CA . GLN A 1 77 ? 14.734 -3.061 -1.414 1.00 90.88 77 GLN A CA 1
ATOM 640 C C . GLN A 1 77 ? 13.387 -2.616 -1.964 1.00 90.88 77 GLN A C 1
ATOM 642 O O . GLN A 1 77 ? 13.216 -1.451 -2.322 1.00 90.88 77 GLN A O 1
ATOM 647 N N . GLU A 1 78 ? 12.426 -3.536 -1.977 1.00 88.38 78 GLU A N 1
ATOM 648 C CA . GLU A 1 78 ? 11.025 -3.217 -2.247 1.00 88.38 78 GLU A CA 1
ATOM 649 C C . GLU A 1 78 ? 10.441 -2.434 -1.064 1.00 88.38 78 GLU A C 1
ATOM 651 O O . GLU A 1 78 ? 10.618 -2.801 0.105 1.00 88.38 78 GLU A O 1
ATOM 656 N N . VAL A 1 79 ? 9.762 -1.330 -1.365 1.00 86.75 79 VAL A N 1
ATOM 657 C CA . VAL A 1 79 ? 9.096 -0.508 -0.356 1.00 86.75 79 VAL A CA 1
ATOM 658 C C . VAL A 1 79 ? 7.728 -1.121 -0.052 1.00 86.75 79 VAL A C 1
ATOM 660 O O . VAL A 1 79 ? 6.907 -1.252 -0.967 1.00 86.75 79 VAL A O 1
ATOM 663 N N . PRO A 1 80 ? 7.445 -1.488 1.215 1.00 79.00 80 PRO A N 1
ATOM 664 C CA . PRO A 1 80 ? 6.174 -2.106 1.560 1.00 79.00 80 PRO A CA 1
ATOM 665 C C . PRO A 1 80 ? 5.019 -1.134 1.302 1.00 79.00 80 PRO A C 1
ATOM 667 O O . PRO A 1 80 ? 5.161 0.072 1.501 1.00 79.00 80 PRO A O 1
ATOM 670 N N . ASN A 1 81 ? 3.859 -1.680 0.928 1.00 78.75 81 ASN A N 1
ATOM 671 C CA . ASN A 1 81 ? 2.619 -0.923 0.742 1.00 78.75 81 ASN A CA 1
ATOM 672 C C . ASN A 1 81 ? 2.696 0.139 -0.380 1.00 78.75 81 ASN A C 1
ATOM 674 O O . ASN A 1 81 ? 2.226 1.263 -0.206 1.00 78.75 81 ASN A O 1
ATOM 678 N N . THR A 1 82 ? 3.304 -0.209 -1.522 1.00 77.88 82 THR A N 1
ATOM 679 C CA . THR A 1 82 ? 3.339 0.636 -2.728 1.00 77.88 82 THR A CA 1
ATOM 680 C C . THR A 1 82 ? 2.717 -0.082 -3.927 1.00 77.88 82 THR A C 1
ATOM 682 O O . THR A 1 82 ? 3.023 -1.246 -4.178 1.00 77.88 82 THR A O 1
ATOM 685 N N . PHE A 1 83 ? 1.853 0.623 -4.664 1.00 73.19 83 PHE A N 1
ATOM 686 C CA . PHE A 1 83 ? 1.254 0.161 -5.918 1.00 73.19 83 PHE A CA 1
ATOM 687 C C . PHE A 1 83 ? 1.359 1.271 -6.974 1.00 73.19 83 PHE A C 1
ATOM 689 O O . PHE A 1 83 ? 0.873 2.376 -6.721 1.00 73.19 83 PHE A O 1
ATOM 696 N N . PRO A 1 84 ? 1.995 1.024 -8.136 1.00 84.25 84 PRO A N 1
ATOM 697 C CA . PRO A 1 84 ? 2.847 -0.132 -8.462 1.00 84.25 84 PRO A CA 1
ATOM 698 C C . PRO A 1 84 ? 4.062 -0.268 -7.520 1.00 84.25 84 PRO A C 1
ATOM 700 O O . PRO A 1 84 ? 4.397 0.664 -6.787 1.00 84.25 84 PRO A O 1
ATOM 703 N N . LYS A 1 85 ? 4.716 -1.438 -7.535 1.00 87.81 85 LYS A N 1
ATOM 704 C CA . LYS A 1 85 ? 5.858 -1.754 -6.661 1.00 87.81 85 LYS A CA 1
ATOM 705 C C . LYS A 1 85 ? 7.015 -0.778 -6.872 1.00 87.81 85 LYS A C 1
ATOM 707 O O . LYS A 1 85 ? 7.513 -0.629 -7.989 1.00 87.81 85 LYS A O 1
ATOM 712 N N . LYS A 1 86 ? 7.473 -0.150 -5.788 1.00 90.69 86 LYS A N 1
ATOM 713 C CA . LYS A 1 86 ? 8.602 0.792 -5.805 1.00 90.69 86 LYS A CA 1
ATOM 714 C C . LYS A 1 86 ? 9.827 0.201 -5.124 1.00 90.69 86 LYS A C 1
ATOM 716 O O . LYS A 1 86 ? 9.714 -0.531 -4.140 1.00 90.69 86 LYS A O 1
ATOM 721 N N . TYR A 1 87 ? 10.998 0.581 -5.624 1.00 92.38 87 TYR A N 1
ATOM 722 C CA . TYR A 1 87 ? 12.290 0.123 -5.128 1.00 92.38 87 TYR A CA 1
ATOM 723 C C . TYR A 1 87 ? 13.144 1.296 -4.654 1.00 92.38 87 TYR A C 1
ATOM 725 O O . TYR A 1 87 ? 13.053 2.410 -5.174 1.00 92.38 87 TYR A O 1
ATOM 733 N N . ILE A 1 88 ? 13.981 1.030 -3.656 1.00 91.50 88 ILE A N 1
ATOM 734 C CA . ILE A 1 88 ? 15.002 1.944 -3.142 1.00 91.50 88 ILE A CA 1
ATOM 735 C C . ILE A 1 88 ? 16.320 1.187 -2.944 1.00 91.50 88 ILE A C 1
ATOM 737 O O . ILE A 1 88 ? 16.325 -0.034 -2.778 1.00 91.50 88 ILE A O 1
ATOM 741 N N . LEU A 1 89 ? 17.445 1.900 -2.953 1.00 89.75 89 LEU A N 1
ATOM 742 C CA . LEU A 1 89 ? 18.750 1.313 -2.656 1.00 89.75 89 LEU A CA 1
ATOM 743 C C . LEU A 1 89 ? 18.869 0.936 -1.174 1.00 89.75 89 LEU A C 1
ATOM 745 O O . LEU A 1 89 ? 18.584 1.745 -0.289 1.00 89.75 89 LEU A O 1
ATOM 749 N N . LYS A 1 90 ? 19.347 -0.280 -0.901 1.00 83.31 90 LYS A N 1
ATOM 750 C CA . LYS A 1 90 ? 19.717 -0.733 0.441 1.00 83.31 90 LYS A CA 1
ATOM 751 C C . LYS A 1 90 ? 20.971 -0.002 0.896 1.00 83.31 90 LYS A C 1
ATOM 753 O O . LYS A 1 90 ? 21.982 0.027 0.195 1.00 83.31 90 LYS A O 1
ATOM 758 N N . ASN A 1 91 ? 20.921 0.550 2.108 1.00 67.69 91 ASN A N 1
ATOM 759 C CA . ASN A 1 91 ? 22.061 1.182 2.768 1.00 67.69 91 ASN A CA 1
ATOM 760 C C . ASN A 1 91 ? 23.177 0.159 3.056 1.00 67.69 91 ASN A C 1
ATOM 762 O O . ASN A 1 91 ? 23.341 -0.305 4.183 1.00 67.69 91 ASN A O 1
ATOM 766 N N . ARG A 1 92 ? 24.000 -0.160 2.057 1.00 54.22 92 ARG A N 1
ATOM 767 C CA . ARG A 1 92 ? 25.359 -0.664 2.269 1.00 54.22 92 ARG A CA 1
ATOM 768 C C . ARG A 1 92 ? 26.319 0.510 2.139 1.00 54.22 92 ARG A C 1
ATOM 770 O O . ARG A 1 92 ? 26.742 0.860 1.048 1.00 54.22 92 ARG A O 1
ATOM 777 N N . PHE A 1 93 ? 26.608 1.130 3.281 1.00 41.59 93 PHE A N 1
ATOM 778 C CA . PHE A 1 93 ? 27.797 1.945 3.537 1.00 41.59 93 PHE A CA 1
ATOM 779 C C . PHE A 1 93 ? 28.326 2.776 2.353 1.00 41.59 93 PHE A C 1
ATOM 781 O O . PHE A 1 93 ? 29.409 2.512 1.837 1.00 41.59 93 PHE A O 1
ATOM 788 N N . TYR A 1 94 ? 27.657 3.883 2.028 1.00 45.94 94 TYR A N 1
ATOM 789 C CA . TYR A 1 94 ? 28.417 5.075 1.646 1.00 45.94 94 TYR A CA 1
ATOM 790 C C . TYR A 1 94 ? 28.792 5.810 2.926 1.00 45.94 94 TYR A C 1
ATOM 792 O O . TYR A 1 94 ? 28.127 6.738 3.375 1.00 45.94 94 TYR A O 1
ATOM 800 N N . ALA A 1 95 ? 29.846 5.306 3.564 1.00 36.50 95 ALA A N 1
ATOM 801 C CA . ALA A 1 95 ? 30.593 6.072 4.539 1.00 36.50 95 ALA A CA 1
ATOM 802 C C . ALA A 1 95 ? 31.330 7.224 3.830 1.00 36.50 95 ALA A C 1
ATOM 804 O O . ALA A 1 95 ? 31.898 7.025 2.758 1.00 36.50 95 ALA A O 1
ATOM 805 N N . ARG A 1 96 ? 31.380 8.358 4.547 1.00 38.56 96 ARG A N 1
ATOM 806 C CA . ARG A 1 96 ? 32.159 9.606 4.377 1.00 38.56 96 ARG A CA 1
ATOM 807 C C . ARG A 1 96 ? 31.541 10.707 3.489 1.00 38.56 96 ARG A C 1
ATOM 809 O O . ARG A 1 96 ? 31.345 10.499 2.306 1.00 38.56 96 ARG A O 1
ATOM 816 N N . GLN A 1 97 ? 31.287 11.929 3.983 1.00 37.72 97 GLN A N 1
ATOM 817 C CA . GLN A 1 97 ? 31.776 12.612 5.198 1.00 37.72 97 GLN A CA 1
ATOM 818 C C . GLN A 1 97 ? 30.684 13.457 5.871 1.00 37.72 97 GLN A C 1
ATOM 820 O O . GLN A 1 97 ? 30.013 14.236 5.205 1.00 37.72 97 GLN A O 1
ATOM 825 N N . GLY A 1 98 ? 30.580 13.345 7.199 1.00 34.94 98 GLY A N 1
ATOM 826 C CA . GLY A 1 98 ? 29.828 14.280 8.039 1.00 34.94 98 GLY A CA 1
ATOM 827 C C . GLY A 1 98 ? 28.699 13.632 8.832 1.00 34.94 98 GLY A C 1
ATOM 828 O O . GLY A 1 98 ? 27.557 13.629 8.400 1.00 34.94 98 GLY A O 1
ATOM 829 N N . SER A 1 99 ? 29.035 13.171 10.037 1.00 33.16 99 SER A N 1
ATOM 830 C CA . SER A 1 99 ? 28.141 12.738 11.122 1.00 33.16 99 SER A CA 1
ATOM 831 C C . SER A 1 99 ? 27.429 11.383 10.974 1.00 33.16 99 SER A C 1
ATOM 833 O O . SER A 1 99 ? 26.568 11.152 10.135 1.00 33.16 99 SER A O 1
ATOM 835 N N . ALA A 1 100 ? 27.784 10.484 11.883 1.00 31.66 100 ALA A N 1
ATOM 836 C CA . ALA A 1 100 ? 27.018 9.318 12.299 1.00 31.66 100 ALA A CA 1
ATOM 837 C C . ALA A 1 100 ? 27.195 9.204 13.828 1.00 31.66 100 ALA A C 1
ATOM 839 O O . ALA A 1 100 ? 28.228 9.663 14.324 1.00 31.66 100 ALA A O 1
ATOM 840 N N . PRO A 1 101 ? 26.365 8.445 14.564 1.00 54.56 101 PRO A N 1
ATOM 841 C CA . PRO A 1 101 ? 24.906 8.241 14.485 1.00 54.56 101 PRO A CA 1
ATOM 842 C C . PRO A 1 101 ? 24.313 8.307 15.943 1.00 54.56 101 PRO A C 1
ATOM 844 O O . PRO A 1 101 ? 24.957 8.984 16.745 1.00 54.56 101 PRO A O 1
ATOM 847 N N . PRO A 1 102 ? 23.169 7.689 16.373 1.00 44.69 102 PRO A N 1
ATOM 848 C CA . PRO A 1 102 ? 22.971 6.226 16.347 1.00 44.69 102 PRO A CA 1
ATOM 849 C C . PRO A 1 102 ? 21.523 5.669 16.209 1.00 44.69 102 PRO A C 1
ATOM 851 O O . PRO A 1 102 ? 20.521 6.322 16.467 1.00 44.69 102 PRO A O 1
ATOM 854 N N . MET A 1 103 ? 21.499 4.383 15.835 1.00 33.84 103 MET A N 1
ATOM 855 C CA . MET A 1 103 ? 20.648 3.263 16.284 1.00 33.84 103 MET A CA 1
ATOM 856 C C . MET A 1 103 ? 19.112 3.328 16.298 1.00 33.84 103 MET A C 1
ATOM 858 O O . MET A 1 103 ? 18.468 4.016 17.081 1.00 33.84 103 MET A O 1
ATOM 862 N N . SER A 1 104 ? 18.551 2.357 15.572 1.00 42.50 104 SER A N 1
ATOM 863 C CA . SER A 1 104 ? 17.299 1.672 15.878 1.00 42.50 104 SER A CA 1
ATOM 864 C C . SER A 1 104 ? 17.441 0.740 17.093 1.00 42.50 104 SER A C 1
ATOM 866 O O . SER A 1 104 ? 18.204 -0.222 17.022 1.00 42.50 104 SER A O 1
ATOM 868 N N . SER A 1 105 ? 16.643 0.947 18.144 1.00 33.97 105 SER A N 1
ATOM 869 C CA . SER A 1 105 ? 16.155 -0.128 19.028 1.00 33.97 105 SER A CA 1
ATOM 870 C C . SER A 1 105 ? 15.059 0.373 19.984 1.00 33.97 105 SER A C 1
ATOM 872 O O . SER A 1 105 ? 15.323 1.206 20.840 1.00 33.97 105 SER A O 1
ATOM 874 N N . THR A 1 106 ? 13.865 -0.215 19.847 1.00 29.19 106 THR A N 1
ATOM 875 C CA . THR A 1 106 ? 12.844 -0.520 20.880 1.00 29.19 106 THR A CA 1
ATOM 876 C C . THR A 1 106 ? 12.259 0.542 21.837 1.00 29.19 106 THR A C 1
ATOM 878 O O . THR A 1 106 ? 12.955 1.194 22.599 1.00 29.19 106 THR A O 1
ATOM 881 N N . LEU A 1 107 ? 10.921 0.448 21.940 1.00 28.75 107 LEU A N 1
ATOM 882 C CA . LEU A 1 107 ? 10.043 0.651 23.110 1.00 28.75 107 LEU A CA 1
ATOM 883 C C . LEU A 1 107 ? 9.712 2.079 23.604 1.00 28.75 107 LEU A C 1
ATOM 885 O O . LEU A 1 107 ? 10.542 2.808 24.120 1.00 28.75 107 LEU A O 1
ATOM 889 N N . ASN A 1 108 ? 8.405 2.374 23.539 1.00 33.22 108 ASN A N 1
ATOM 890 C CA . ASN A 1 108 ? 7.530 3.044 24.516 1.00 33.22 108 ASN A CA 1
ATOM 891 C C . ASN A 1 108 ? 8.178 3.946 25.590 1.00 33.22 108 ASN A C 1
ATOM 893 O O . ASN A 1 108 ? 8.921 3.442 26.425 1.00 33.22 108 ASN A O 1
ATOM 897 N N . LYS A 1 109 ? 7.687 5.194 25.729 1.00 31.02 109 LYS A N 1
ATOM 898 C CA . LYS A 1 109 ? 6.826 5.690 26.842 1.00 31.02 109 LYS A CA 1
ATOM 899 C C . LYS A 1 109 ? 6.927 7.227 26.995 1.00 31.02 109 LYS A C 1
ATOM 901 O O . LYS A 1 109 ? 7.969 7.746 27.351 1.00 31.02 109 LYS A O 1
ATOM 906 N N . SER A 1 110 ? 5.779 7.891 26.819 1.00 35.09 110 SER A N 1
ATOM 907 C CA . SER A 1 110 ? 5.252 9.057 27.564 1.00 35.09 110 SER A CA 1
ATOM 908 C C . SER A 1 110 ? 5.997 10.405 27.692 1.00 35.09 110 SER A C 1
ATOM 910 O O . SER A 1 110 ? 7.177 10.450 28.012 1.00 35.09 110 SER A O 1
ATOM 912 N N . LYS A 1 111 ? 5.143 11.449 27.723 1.00 33.31 111 LYS A N 1
ATOM 913 C CA . LYS A 1 111 ? 5.265 12.813 28.295 1.00 33.31 111 LYS A CA 1
ATOM 914 C C . LYS A 1 111 ? 5.844 13.882 27.365 1.00 33.31 111 LYS A C 1
ATOM 916 O O . LYS A 1 111 ? 6.984 13.809 26.941 1.00 33.31 111 LYS A O 1
ATOM 921 N N . GLU A 1 112 ? 4.967 14.727 26.813 1.00 32.78 112 GLU A N 1
ATOM 922 C CA . GLU A 1 112 ? 4.473 16.004 27.386 1.00 32.78 112 GLU A CA 1
ATOM 923 C C . GLU A 1 112 ? 5.540 17.094 27.299 1.00 32.78 112 GLU A C 1
ATOM 925 O O . GLU A 1 112 ? 6.515 17.014 28.020 1.00 32.78 112 GLU A O 1
ATOM 930 N N . PHE A 1 113 ? 5.320 18.113 26.459 1.00 30.12 113 PHE A N 1
ATOM 931 C CA . PHE A 1 113 ? 5.434 19.529 26.833 1.00 30.12 113 PHE A CA 1
ATOM 932 C C . PHE A 1 113 ? 4.687 20.394 25.800 1.00 30.12 113 PHE A C 1
ATOM 934 O O . PHE A 1 113 ? 4.817 20.229 24.588 1.00 30.12 113 PHE A O 1
ATOM 941 N N . ALA A 1 114 ? 3.822 21.261 26.322 1.00 30.59 114 ALA A N 1
ATOM 942 C CA . ALA A 1 114 ? 2.910 22.167 25.628 1.00 30.59 114 ALA A CA 1
ATOM 943 C C . ALA A 1 114 ? 3.658 23.426 25.108 1.00 30.59 114 ALA A C 1
ATOM 945 O O . ALA A 1 114 ? 4.618 23.841 25.744 1.00 30.59 114 ALA A O 1
ATOM 946 N N . LYS A 1 115 ? 3.347 23.931 23.894 1.00 37.00 115 LYS A N 1
ATOM 947 C CA . LYS A 1 115 ? 2.571 25.170 23.557 1.00 37.00 115 LYS A CA 1
ATOM 948 C C . LYS A 1 115 ? 3.265 26.518 23.919 1.00 37.00 115 LYS A C 1
ATOM 950 O O . LYS A 1 115 ? 3.928 26.559 24.943 1.00 37.00 115 LYS A O 1
ATOM 955 N N . PRO A 1 116 ? 3.069 27.636 23.165 1.00 38.84 116 PRO A N 1
ATOM 956 C CA . PRO A 1 116 ? 1.751 28.051 22.684 1.00 38.84 116 PRO A CA 1
ATOM 957 C C . PRO A 1 116 ? 1.625 28.716 21.301 1.00 38.84 116 PRO A C 1
ATOM 959 O O . PRO A 1 116 ? 2.559 29.153 20.644 1.00 38.84 116 PRO A O 1
ATOM 962 N N . ILE A 1 117 ? 0.349 28.750 20.930 1.00 32.56 117 ILE A N 1
ATOM 963 C CA . ILE A 1 117 ? -0.339 29.390 19.813 1.00 32.56 117 ILE A CA 1
ATOM 964 C C . ILE A 1 117 ? -0.185 30.915 19.871 1.00 32.56 117 ILE A C 1
ATOM 966 O O . ILE A 1 117 ? -0.342 31.484 20.949 1.00 32.56 117 ILE A O 1
ATOM 970 N N . GLN A 1 118 ? -0.072 31.570 18.711 1.00 34.94 118 GLN A N 1
ATOM 971 C CA . GLN A 1 118 ? -0.750 32.850 18.485 1.00 34.94 118 GLN A CA 1
ATOM 972 C C . GLN A 1 118 ? -1.442 32.865 17.120 1.00 34.94 118 GLN A C 1
ATOM 974 O O . GLN A 1 118 ? -0.860 32.590 16.076 1.00 34.94 118 GLN A O 1
ATOM 979 N N . SER A 1 119 ? -2.734 33.149 17.199 1.00 32.12 119 SER A N 1
ATOM 980 C CA . SER A 1 119 ? -3.708 33.362 16.142 1.00 32.12 119 SER A CA 1
ATOM 981 C C . SER A 1 119 ? -3.659 34.797 15.624 1.00 32.12 119 SER A C 1
ATOM 983 O O . SER A 1 119 ? -3.673 35.721 16.436 1.00 32.12 119 SER A O 1
ATOM 985 N N . THR A 1 120 ? -3.792 34.999 14.316 1.00 29.23 120 THR A N 1
ATOM 986 C CA . THR A 1 120 ? -4.337 36.243 13.750 1.00 29.23 120 THR A CA 1
ATOM 987 C C . THR A 1 120 ? -5.266 35.940 12.576 1.00 29.23 120 THR A C 1
ATOM 989 O O . THR A 1 120 ? -5.247 34.872 11.973 1.00 29.23 120 THR A O 1
ATOM 992 N N . ARG A 1 121 ? -6.196 36.868 12.371 1.00 31.12 121 ARG A N 1
ATOM 993 C CA . ARG A 1 121 ? -7.567 36.697 11.894 1.00 31.12 121 ARG A CA 1
ATOM 994 C C . ARG A 1 121 ? -7.722 37.314 10.500 1.00 31.12 121 ARG A C 1
ATOM 996 O O . ARG A 1 121 ? -7.258 38.422 10.285 1.00 31.12 121 ARG A O 1
ATOM 1003 N N . LEU A 1 122 ? -8.416 36.581 9.623 1.00 34.47 122 LEU A N 1
ATOM 1004 C CA . LEU A 1 122 ? -9.226 36.982 8.455 1.00 34.47 122 LEU A CA 1
ATOM 1005 C C . LEU A 1 122 ? -9.019 38.388 7.853 1.00 34.47 122 LEU A C 1
ATOM 1007 O O . LEU A 1 122 ? -9.463 39.361 8.458 1.00 34.47 122 LEU A O 1
ATOM 1011 N N . GLN A 1 123 ? -8.613 38.450 6.576 1.00 33.31 123 GLN A N 1
ATOM 1012 C CA . GLN A 1 123 ? -9.219 39.353 5.583 1.00 33.31 123 GLN A CA 1
ATOM 1013 C C . GLN A 1 123 ? -9.348 38.672 4.208 1.00 33.31 123 GLN A C 1
ATOM 1015 O O . GLN A 1 123 ? -8.583 37.778 3.858 1.00 33.31 123 GLN A O 1
ATOM 1020 N N . ARG A 1 124 ? -10.425 39.052 3.517 1.00 33.50 124 ARG A N 1
ATOM 1021 C CA . ARG A 1 124 ? -11.072 38.414 2.366 1.00 33.50 124 ARG A CA 1
ATOM 1022 C C . ARG A 1 124 ? -10.467 38.815 1.016 1.00 33.50 124 ARG A C 1
ATOM 1024 O O . ARG A 1 124 ? -9.913 39.894 0.874 1.00 33.50 124 ARG A O 1
ATOM 1031 N N . GLU A 1 125 ? -10.762 37.941 0.052 1.00 37.56 125 GLU A N 1
ATOM 1032 C CA . GLU A 1 125 ? -10.982 38.186 -1.382 1.00 37.56 125 GLU A CA 1
ATOM 1033 C C . GLU A 1 125 ? -9.800 38.646 -2.245 1.00 37.56 125 GLU A C 1
ATOM 1035 O O . GLU A 1 125 ? -9.490 39.822 -2.383 1.00 37.56 125 GLU A O 1
ATOM 1040 N N . SER A 1 126 ? -9.268 37.694 -3.014 1.00 35.78 126 SER A N 1
ATOM 1041 C CA . SER A 1 126 ? -9.074 37.922 -4.446 1.00 35.78 126 SER A CA 1
ATOM 1042 C C . SER A 1 126 ? -9.338 36.634 -5.226 1.00 35.78 126 SER A C 1
ATOM 1044 O O . SER A 1 126 ? -8.857 35.547 -4.909 1.00 35.78 126 SER A O 1
ATOM 1046 N N . VAL A 1 127 ? -10.208 36.780 -6.219 1.00 43.28 127 VAL A N 1
ATOM 1047 C CA . VAL A 1 127 ? -10.649 35.763 -7.165 1.00 43.28 127 VAL A CA 1
ATOM 1048 C C . VAL A 1 127 ? -9.456 35.345 -8.017 1.00 43.28 127 VAL A C 1
ATOM 1050 O O . VAL A 1 127 ? -9.002 36.108 -8.866 1.00 43.28 127 VAL A O 1
ATOM 1053 N N . VAL A 1 128 ? -8.977 34.117 -7.839 1.00 34.91 128 VAL A N 1
ATOM 1054 C CA . VAL A 1 128 ? -8.113 33.463 -8.824 1.00 34.91 128 VAL A CA 1
ATOM 1055 C C . VAL A 1 128 ? -8.823 32.197 -9.265 1.00 34.91 128 VAL A C 1
ATOM 1057 O O . VAL A 1 128 ? -9.006 31.264 -8.486 1.00 34.91 128 VAL A O 1
ATOM 1060 N N . LYS A 1 129 ? -9.266 32.201 -10.526 1.00 41.06 129 LYS A N 1
ATOM 1061 C CA . LYS A 1 129 ? -9.803 31.035 -11.230 1.00 41.06 129 LYS A CA 1
ATOM 1062 C C . LYS A 1 129 ? -8.752 29.925 -11.184 1.00 41.06 129 LYS A C 1
ATOM 1064 O O . LYS A 1 129 ? -7.817 29.918 -11.982 1.00 41.06 129 LYS A O 1
ATOM 1069 N N . SER A 1 130 ? -8.892 29.004 -10.239 1.00 41.66 130 SER A N 1
ATOM 1070 C CA . SER A 1 130 ? -8.117 27.777 -10.220 1.00 41.66 130 SER A CA 1
ATOM 1071 C C . SER A 1 130 ? -8.624 26.904 -11.361 1.00 41.66 130 SER A C 1
ATOM 1073 O O . SER A 1 130 ? -9.735 26.380 -11.344 1.00 41.66 130 SER A O 1
ATOM 1075 N N . VAL A 1 131 ? -7.803 26.778 -12.400 1.00 44.78 131 VAL A N 1
ATOM 1076 C CA . VAL A 1 131 ? -7.939 25.695 -13.369 1.00 44.78 131 VAL A CA 1
ATOM 1077 C C . VAL A 1 131 ? -7.816 24.411 -12.556 1.00 44.78 131 VAL A C 1
ATOM 1079 O O . VAL A 1 131 ? -6.735 24.092 -12.057 1.00 44.78 131 VAL A O 1
ATOM 1082 N N . ALA A 1 132 ? -8.946 23.742 -12.329 1.00 49.94 132 ALA A N 1
ATOM 1083 C CA . ALA A 1 132 ? -9.014 22.496 -11.588 1.00 49.94 132 ALA A CA 1
ATOM 1084 C C . ALA A 1 132 ? -8.171 21.454 -12.328 1.00 49.94 132 ALA A C 1
ATOM 1086 O O . ALA A 1 132 ? -8.622 20.826 -13.286 1.00 49.94 132 ALA A O 1
ATOM 1087 N N . LYS A 1 133 ? -6.915 21.296 -11.903 1.00 50.53 133 LYS A N 1
ATOM 1088 C CA . LYS A 1 133 ? -6.128 20.112 -12.224 1.00 50.53 133 LYS A CA 1
ATOM 1089 C C . LYS A 1 133 ? -6.931 18.943 -11.668 1.00 50.53 133 LYS A C 1
ATOM 1091 O O . LYS A 1 133 ? -7.128 18.875 -10.455 1.00 50.53 133 LYS A O 1
ATOM 1096 N N . LYS A 1 134 ? -7.449 18.077 -12.543 1.00 51.59 134 LYS A N 1
ATOM 1097 C CA . LYS A 1 134 ? -7.953 16.768 -12.127 1.00 51.59 134 LYS A CA 1
ATOM 1098 C C . LYS A 1 134 ? -6.781 16.102 -11.432 1.00 51.59 134 LYS A C 1
ATOM 1100 O O . LYS A 1 134 ? -5.763 15.830 -12.054 1.00 51.59 134 LYS A O 1
ATOM 1105 N N . SER A 1 135 ? -6.862 16.005 -10.118 1.00 58.41 135 SER A N 1
ATOM 1106 C CA . SER A 1 135 ? -5.873 15.270 -9.369 1.00 58.41 135 SER A CA 1
ATOM 1107 C C . SER A 1 135 ? -6.127 13.805 -9.675 1.00 58.41 135 SER A C 1
ATOM 1109 O O . SER A 1 135 ? -7.155 13.271 -9.253 1.00 58.41 135 SER A O 1
ATOM 1111 N N . ASP A 1 136 ? -5.227 13.194 -10.434 1.00 52.22 136 ASP A N 1
ATOM 1112 C CA . ASP A 1 136 ? -5.215 11.763 -10.733 1.00 52.22 136 ASP A CA 1
ATOM 1113 C C . ASP A 1 136 ? -4.826 10.965 -9.477 1.00 52.22 136 ASP A C 1
ATOM 1115 O O . ASP A 1 136 ? -3.880 10.184 -9.474 1.00 52.22 136 ASP A O 1
ATOM 1119 N N . PHE A 1 137 ? -5.524 11.196 -8.363 1.00 58.16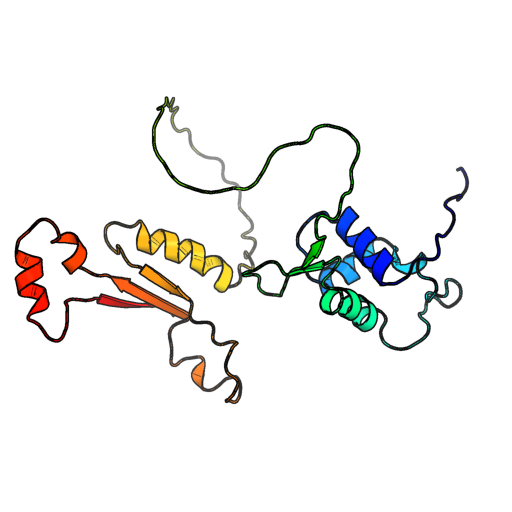 137 PHE A N 1
ATOM 1120 C CA . PHE A 1 137 ? -5.401 10.343 -7.195 1.00 58.16 137 PHE A CA 1
ATOM 1121 C C . PHE A 1 137 ? -6.057 9.017 -7.552 1.00 58.16 137 PHE A C 1
ATOM 1123 O O . PHE A 1 137 ? -7.263 8.951 -7.813 1.00 58.16 137 PHE A O 1
ATOM 1130 N N . CYS A 1 138 ? -5.265 7.948 -7.564 1.00 66.50 138 CYS A N 1
ATOM 1131 C CA . CYS A 1 138 ? -5.827 6.609 -7.612 1.00 66.50 138 CYS A CA 1
ATOM 1132 C C . CYS A 1 138 ? -6.751 6.446 -6.398 1.00 66.50 138 CYS A C 1
ATOM 1134 O O . CYS A 1 138 ? -6.401 6.880 -5.298 1.00 66.50 138 CYS A O 1
ATOM 1136 N N . LYS A 1 139 ? -7.918 5.808 -6.570 1.00 65.69 139 LYS A N 1
ATOM 1137 C CA . LYS A 1 139 ? -8.864 5.533 -5.470 1.00 65.69 139 LYS A CA 1
ATOM 1138 C C . LYS A 1 139 ? -8.147 5.006 -4.214 1.00 65.69 139 LYS A C 1
ATOM 1140 O O . LYS A 1 139 ? -8.439 5.439 -3.104 1.00 65.69 139 LYS A O 1
ATOM 1145 N N . GLN A 1 140 ? -7.128 4.166 -4.404 1.00 69.62 140 GLN A N 1
ATOM 1146 C CA . GLN A 1 140 ? -6.317 3.580 -3.335 1.00 69.62 140 GLN A CA 1
ATOM 1147 C C . GLN A 1 140 ? -5.545 4.604 -2.486 1.00 69.62 140 GLN A C 1
ATOM 1149 O O . GLN A 1 140 ? -5.366 4.377 -1.292 1.00 69.62 140 GLN A O 1
ATOM 1154 N N . GLU A 1 141 ? -5.118 5.737 -3.048 1.00 78.75 141 GLU A N 1
ATOM 1155 C CA . GLU A 1 141 ? -4.426 6.795 -2.296 1.00 78.75 141 GLU A CA 1
ATOM 1156 C C . GLU A 1 141 ? -5.389 7.603 -1.411 1.00 78.75 141 GLU A C 1
ATOM 1158 O O . GLU A 1 141 ? -4.978 8.176 -0.400 1.00 78.75 141 GLU A O 1
ATOM 1163 N N . LEU A 1 142 ? -6.687 7.600 -1.736 1.00 85.38 142 LEU A N 1
ATOM 1164 C CA . LEU A 1 142 ? -7.723 8.243 -0.929 1.00 85.38 142 LEU A CA 1
ATOM 1165 C C . LEU A 1 142 ? -8.113 7.398 0.293 1.00 85.38 142 LEU A C 1
ATOM 1167 O O . LEU A 1 142 ? -8.525 7.943 1.320 1.00 85.38 142 LEU A O 1
ATOM 1171 N N . HIS A 1 143 ? -7.962 6.074 0.216 1.00 89.69 143 HIS A N 1
ATOM 1172 C CA . HIS A 1 143 ? -8.408 5.161 1.269 1.00 89.69 143 HIS A CA 1
ATOM 1173 C C . HIS A 1 143 ? -7.735 5.416 2.632 1.00 89.69 143 HIS A C 1
ATOM 1175 O O . HIS A 1 143 ? -8.459 5.471 3.625 1.00 89.69 143 HIS A O 1
ATOM 1181 N N . PRO A 1 144 ? -6.408 5.650 2.743 1.00 90.19 144 PRO A N 1
ATOM 1182 C CA . PRO A 1 144 ? -5.779 6.005 4.017 1.00 90.19 144 PRO A CA 1
ATOM 1183 C C . PRO A 1 144 ? -6.345 7.285 4.640 1.00 90.19 144 PRO A C 1
ATOM 1185 O O . PRO A 1 144 ? -6.541 7.353 5.855 1.00 90.19 144 PRO A O 1
ATOM 1188 N N . ILE A 1 145 ? -6.641 8.289 3.809 1.00 91.94 145 ILE A N 1
ATOM 1189 C CA . ILE A 1 145 ? -7.215 9.565 4.249 1.00 91.94 145 ILE A CA 1
ATOM 1190 C C . ILE A 1 145 ? -8.635 9.331 4.773 1.00 91.94 145 ILE A C 1
ATOM 1192 O O . ILE A 1 145 ? -8.980 9.778 5.869 1.00 91.94 145 ILE A O 1
ATOM 1196 N N . LEU A 1 146 ? -9.441 8.568 4.033 1.00 92.12 146 LEU A N 1
ATOM 1197 C CA . LEU A 1 146 ? -10.791 8.199 4.443 1.00 92.12 146 LEU A CA 1
ATOM 1198 C C . LEU A 1 146 ? -10.787 7.341 5.717 1.00 92.12 146 LEU A C 1
ATOM 1200 O O . LEU A 1 146 ? -11.588 7.577 6.618 1.00 92.12 146 LEU A O 1
ATOM 1204 N N . SER A 1 147 ? -9.849 6.400 5.854 1.00 93.38 147 SER A N 1
ATOM 1205 C CA . SER A 1 147 ? -9.665 5.611 7.076 1.00 93.38 147 SER A CA 1
ATOM 1206 C C . SER A 1 147 ? -9.332 6.475 8.282 1.00 93.38 147 SER A C 1
ATOM 1208 O O . SER A 1 147 ? -9.883 6.264 9.364 1.00 93.38 147 SER A O 1
ATOM 1210 N N . TYR A 1 148 ? -8.460 7.466 8.107 1.00 94.00 148 TYR A N 1
ATOM 1211 C CA . TYR A 1 148 ? -8.145 8.418 9.162 1.00 94.00 148 TYR A CA 1
ATOM 1212 C C . TYR A 1 148 ? -9.385 9.225 9.574 1.00 94.00 148 TYR A C 1
ATOM 1214 O O . TYR A 1 148 ? -9.658 9.363 10.767 1.00 94.00 148 TYR A O 1
ATOM 1222 N N . LEU A 1 149 ? -10.172 9.704 8.606 1.00 93.94 149 LEU A N 1
ATOM 1223 C CA . LEU A 1 149 ? -11.407 10.446 8.869 1.00 93.94 149 LEU A CA 1
ATOM 1224 C C . LEU A 1 149 ? -12.449 9.600 9.610 1.00 93.94 149 LEU A C 1
ATOM 1226 O O . LEU A 1 149 ? -12.987 10.049 10.618 1.00 93.94 149 LEU A O 1
ATOM 1230 N N . LEU A 1 150 ? -12.701 8.370 9.158 1.00 93.81 150 LEU A N 1
ATOM 1231 C CA . LEU A 1 150 ? -13.680 7.466 9.775 1.00 93.81 150 LEU A CA 1
ATOM 1232 C C . LEU A 1 150 ? -13.334 7.131 11.228 1.00 93.81 150 LEU A C 1
ATOM 1234 O O . LEU A 1 150 ? -14.228 7.012 12.065 1.00 93.81 150 LEU A O 1
ATOM 1238 N N . LYS A 1 151 ? -12.039 7.012 11.530 1.00 92.38 151 LYS A N 1
ATOM 1239 C CA . LYS A 1 151 ? -11.555 6.706 12.876 1.00 92.38 151 LYS A CA 1
ATOM 1240 C C . LYS A 1 151 ? -11.636 7.901 13.825 1.00 92.38 151 LYS A C 1
ATOM 1242 O O . LYS A 1 151 ? -11.942 7.711 14.997 1.00 92.38 151 LYS A O 1
ATOM 1247 N N . ASN A 1 152 ? -11.322 9.104 13.343 1.00 91.75 152 ASN A N 1
ATOM 1248 C CA . ASN A 1 152 ? -11.219 10.300 14.188 1.00 91.75 152 ASN A CA 1
ATOM 1249 C C . ASN A 1 152 ? -12.508 11.125 14.260 1.00 91.75 152 ASN A C 1
ATOM 1251 O O . ASN A 1 152 ? -12.577 12.067 15.041 1.00 91.75 152 ASN A O 1
ATOM 1255 N N . ASN A 1 153 ? -13.513 10.807 13.447 1.00 91.38 153 ASN A N 1
ATOM 1256 C CA . ASN A 1 153 ? -14.811 11.461 13.512 1.00 91.38 153 ASN A CA 1
ATOM 1257 C C . ASN A 1 153 ? -15.656 10.858 14.646 1.00 91.38 153 ASN A C 1
ATOM 1259 O O . ASN A 1 153 ? -15.878 9.647 14.672 1.00 91.38 153 ASN A O 1
ATOM 1263 N N . ASP A 1 154 ? -16.172 11.711 15.534 1.00 88.38 154 ASP A N 1
ATOM 1264 C CA . ASP A 1 154 ? -17.011 11.323 16.676 1.00 88.38 154 ASP A CA 1
ATOM 1265 C C . ASP A 1 154 ? -18.300 10.597 16.277 1.00 88.38 154 ASP A C 1
ATOM 1267 O O . ASP A 1 154 ? -18.801 9.769 17.035 1.00 88.38 154 ASP A O 1
ATOM 1271 N N . TYR A 1 155 ? -18.830 10.878 15.085 1.00 88.06 155 TYR A N 1
ATOM 1272 C CA . TYR A 1 155 ? -20.031 10.222 14.578 1.00 88.06 155 TYR A CA 1
ATOM 1273 C C . TYR A 1 155 ? -19.757 8.785 14.120 1.00 88.06 155 TYR A C 1
ATOM 1275 O O . TYR A 1 155 ? -20.553 7.883 14.380 1.00 88.06 155 TYR A O 1
ATOM 1283 N N . PHE A 1 156 ? -18.639 8.563 13.423 1.00 89.25 156 PHE A N 1
ATOM 1284 C CA . PHE A 1 156 ? -18.350 7.266 12.812 1.00 89.25 156 PHE A CA 1
ATOM 1285 C C . PHE A 1 156 ? -17.598 6.333 13.754 1.00 89.25 156 PHE A C 1
ATOM 1287 O O . PHE A 1 156 ? -17.987 5.171 13.848 1.00 89.25 156 PHE A O 1
ATOM 1294 N N . GLN A 1 157 ? -16.535 6.821 14.413 1.00 91.19 157 GLN A N 1
ATOM 1295 C CA . GLN A 1 157 ? -15.646 6.049 15.299 1.00 91.19 157 GLN A CA 1
ATOM 1296 C C . GLN A 1 157 ? -15.348 4.635 14.763 1.00 91.19 157 GLN A C 1
ATOM 1298 O O . GLN A 1 157 ? -15.343 3.646 15.499 1.00 91.19 157 GLN A O 1
ATOM 1303 N N . ALA A 1 158 ? -15.146 4.531 13.448 1.00 93.25 158 ALA A N 1
ATOM 1304 C CA . ALA A 1 158 ? -15.138 3.263 12.736 1.00 93.25 158 ALA A CA 1
ATOM 1305 C C . ALA A 1 158 ? -13.721 2.888 12.305 1.00 93.25 158 ALA A C 1
ATOM 1307 O O . ALA A 1 158 ? -12.938 3.717 11.839 1.00 93.25 158 ALA A O 1
ATOM 1308 N N . TYR A 1 159 ? -13.407 1.602 12.415 1.00 93.44 159 TYR A N 1
ATOM 1309 C CA . TYR A 1 159 ? -12.176 1.027 11.892 1.00 93.44 159 TYR A CA 1
ATOM 1310 C C . TYR A 1 159 ? -12.431 0.528 10.482 1.00 93.44 159 TYR A C 1
ATOM 1312 O O . TYR A 1 159 ? -13.283 -0.335 10.290 1.00 93.44 159 TYR A O 1
ATOM 1320 N N . SER A 1 160 ? -11.698 1.051 9.505 1.00 94.69 160 SER A N 1
ATOM 1321 C CA . SER A 1 160 ? -11.863 0.664 8.108 1.00 94.69 160 SER A CA 1
ATOM 1322 C C . SER A 1 160 ? -10.641 -0.019 7.526 1.00 94.69 160 SER A C 1
ATOM 1324 O O . SER A 1 160 ? -9.513 0.152 7.997 1.00 94.69 160 SER A O 1
ATOM 1326 N N . LYS A 1 161 ? -10.894 -0.824 6.495 1.00 91.56 161 LYS A N 1
ATOM 1327 C CA . LYS A 1 161 ? -9.874 -1.524 5.731 1.00 91.56 161 LYS A CA 1
ATOM 1328 C C . LYS A 1 161 ? -10.290 -1.610 4.266 1.00 91.56 161 LYS A C 1
ATOM 1330 O O . LYS A 1 161 ? -11.455 -1.856 3.956 1.00 91.56 161 LYS A O 1
ATOM 1335 N N . THR A 1 162 ? -9.320 -1.385 3.390 1.00 90.31 162 THR A N 1
ATOM 1336 C CA . THR A 1 162 ? -9.470 -1.523 1.940 1.00 90.31 162 THR A CA 1
ATOM 1337 C C . THR A 1 162 ? -9.562 -2.989 1.551 1.00 90.31 162 THR A C 1
ATOM 1339 O O . THR A 1 162 ? -8.802 -3.809 2.071 1.00 90.31 162 THR A O 1
ATOM 1342 N N . ILE A 1 163 ? -10.461 -3.298 0.620 1.00 85.62 163 ILE A N 1
ATOM 1343 C CA . ILE A 1 163 ? -10.510 -4.587 -0.060 1.00 85.62 163 ILE A CA 1
ATOM 1344 C C . ILE A 1 163 ? -9.728 -4.445 -1.367 1.00 85.62 163 ILE A C 1
ATOM 1346 O O . ILE A 1 163 ? -10.055 -3.623 -2.220 1.00 85.62 163 ILE A O 1
ATOM 1350 N N . PHE A 1 164 ? -8.664 -5.233 -1.514 1.00 80.38 164 PHE A N 1
ATOM 1351 C CA . PHE A 1 164 ? -7.855 -5.252 -2.729 1.00 80.38 164 PHE A CA 1
ATOM 1352 C C . PHE A 1 164 ? -8.349 -6.373 -3.647 1.00 80.38 164 PHE A C 1
ATOM 1354 O O . PHE A 1 164 ? -8.107 -7.550 -3.401 1.00 80.38 164 PHE A O 1
ATOM 1361 N N . HIS A 1 165 ? -9.043 -6.004 -4.724 1.00 72.62 165 HIS A N 1
ATOM 1362 C CA . HIS A 1 165 ? -9.597 -6.944 -5.712 1.00 72.62 165 HIS A CA 1
ATOM 1363 C C . HIS A 1 165 ? -8.545 -7.500 -6.695 1.00 72.62 165 HIS A C 1
ATOM 1365 O O . HIS A 1 165 ? -8.865 -8.275 -7.595 1.00 72.62 165 HIS A O 1
ATOM 1371 N N . GLU A 1 166 ? -7.285 -7.088 -6.550 1.00 65.56 166 GLU A N 1
ATOM 1372 C CA . GLU A 1 166 ? -6.187 -7.423 -7.462 1.00 65.56 166 GLU A CA 1
ATOM 1373 C C . GLU A 1 166 ? -5.569 -8.808 -7.182 1.00 65.56 166 GLU A C 1
ATOM 1375 O O . GLU A 1 166 ? -4.868 -9.342 -8.039 1.00 65.56 166 GLU A O 1
ATOM 1380 N N . GLU A 1 167 ? -5.875 -9.420 -6.029 1.00 56.41 167 GLU A N 1
ATOM 1381 C CA . GLU A 1 167 ? -5.276 -10.678 -5.546 1.00 56.41 167 GLU A CA 1
ATOM 1382 C C . GLU A 1 167 ? -6.073 -11.958 -5.890 1.00 56.41 167 GLU A C 1
ATOM 1384 O O . GLU A 1 167 ? -5.791 -13.030 -5.348 1.00 56.41 167 GLU A O 1
ATOM 1389 N N . SER A 1 168 ? -7.066 -11.911 -6.790 1.00 57.22 168 SER A N 1
ATOM 1390 C CA . SER A 1 168 ? -7.791 -13.140 -7.154 1.00 57.22 168 SER A CA 1
ATOM 1391 C C . SER A 1 168 ? -7.002 -14.005 -8.144 1.00 57.22 168 SER A C 1
ATOM 1393 O O . SER A 1 168 ? -6.850 -13.667 -9.317 1.00 57.22 168 SER A O 1
ATOM 1395 N N . PHE A 1 169 ? -6.551 -15.172 -7.675 1.00 56.34 169 PHE A N 1
ATOM 1396 C CA . PHE A 1 169 ? -5.941 -16.227 -8.497 1.00 56.34 169 PHE A CA 1
ATOM 1397 C C . PHE A 1 169 ? -6.955 -17.017 -9.346 1.00 56.34 169 PHE A C 1
ATOM 1399 O O . PHE A 1 169 ? -6.553 -17.819 -10.189 1.00 56.34 169 PHE A O 1
ATOM 1406 N N . LYS A 1 170 ? -8.263 -16.843 -9.118 1.00 62.34 170 LYS A N 1
ATOM 1407 C CA . LYS A 1 170 ? -9.327 -17.604 -9.789 1.00 62.34 170 LYS A CA 1
ATOM 1408 C C . LYS A 1 170 ? -10.473 -16.672 -10.180 1.00 62.34 170 LYS A C 1
ATOM 1410 O O . LYS A 1 170 ? -11.291 -16.319 -9.341 1.00 62.34 170 LYS A O 1
ATOM 1415 N N . GLY A 1 171 ? -10.536 -16.308 -11.459 1.00 58.66 171 GLY A N 1
ATOM 1416 C CA . GLY A 1 171 ? -11.681 -15.606 -12.045 1.00 58.66 171 GLY A CA 1
ATOM 1417 C C . GLY A 1 171 ? -11.308 -14.745 -13.251 1.00 58.66 171 GLY A C 1
ATOM 1418 O O . GLY A 1 171 ? -10.210 -14.192 -13.320 1.00 58.66 171 GLY A O 1
ATOM 1419 N N . VAL A 1 172 ? -12.228 -14.624 -14.210 1.00 58.00 172 VAL A N 1
ATOM 1420 C CA . VAL A 1 172 ? -12.110 -13.657 -15.309 1.00 58.00 172 VAL A CA 1
ATOM 1421 C C . VAL A 1 172 ? -12.253 -12.256 -14.710 1.00 58.00 172 VAL A C 1
ATOM 1423 O O . VAL A 1 172 ? -13.244 -11.950 -14.048 1.00 58.00 172 VAL A O 1
ATOM 1426 N N . ARG A 1 173 ? -11.249 -11.390 -14.910 1.00 57.59 173 ARG A N 1
ATOM 1427 C CA . ARG A 1 173 ? -11.270 -9.997 -14.431 1.00 57.59 173 ARG A CA 1
ATOM 1428 C C . ARG A 1 173 ? -12.501 -9.270 -14.984 1.00 57.59 173 ARG A C 1
ATOM 1430 O O . ARG A 1 173 ? -12.463 -8.802 -16.116 1.00 57.59 173 ARG A O 1
ATOM 1437 N N . GLY A 1 174 ? -13.545 -9.085 -14.178 1.00 57.09 174 GLY A N 1
ATOM 1438 C CA . GLY A 1 174 ? -14.671 -8.232 -14.572 1.00 57.09 174 GLY A CA 1
ATOM 1439 C C . GLY A 1 174 ? -16.043 -8.611 -14.032 1.00 57.09 174 GLY A C 1
ATOM 1440 O O . GLY A 1 174 ? -16.862 -7.707 -13.912 1.00 57.09 174 GLY A O 1
ATOM 1441 N N . GLU A 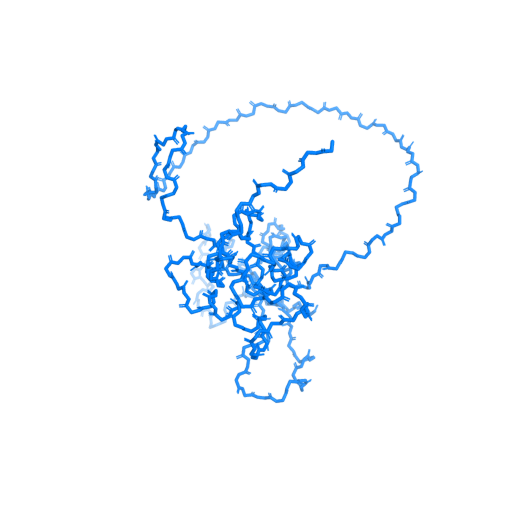1 175 ? -16.286 -9.873 -13.673 1.00 58.94 175 GLU A N 1
ATOM 1442 C CA . GLU A 1 175 ? -17.637 -10.313 -13.274 1.00 58.94 175 GLU A CA 1
ATOM 1443 C C . GLU A 1 175 ? -18.048 -9.808 -11.874 1.00 58.94 175 GLU A C 1
ATOM 1445 O O . GLU A 1 175 ? -19.200 -9.431 -11.680 1.00 58.94 175 GLU A O 1
ATOM 1450 N N . ASP A 1 176 ? -17.095 -9.649 -10.945 1.00 54.88 176 ASP A N 1
ATOM 1451 C CA . ASP A 1 176 ? -17.368 -9.279 -9.539 1.00 54.88 176 ASP A CA 1
ATOM 1452 C C . ASP A 1 176 ? -17.185 -7.789 -9.202 1.00 54.88 176 ASP A C 1
ATOM 1454 O O . ASP A 1 176 ? -17.366 -7.378 -8.055 1.00 54.88 176 ASP A O 1
ATOM 1458 N N . LYS A 1 177 ? -16.826 -6.944 -10.179 1.00 56.88 177 LYS A N 1
ATOM 1459 C CA . LYS A 1 177 ? -16.401 -5.552 -9.910 1.00 56.88 177 LYS A CA 1
ATOM 1460 C C . LYS A 1 177 ? -17.492 -4.644 -9.328 1.00 56.88 177 LYS A C 1
ATOM 1462 O O . LYS A 1 177 ? -17.173 -3.548 -8.886 1.00 56.88 177 LYS A O 1
ATOM 1467 N N . TRP A 1 178 ? -18.752 -5.078 -9.336 1.00 64.94 178 TRP A N 1
ATOM 1468 C CA . TRP A 1 178 ? -19.895 -4.287 -8.866 1.00 64.94 178 TRP A CA 1
ATOM 1469 C C . TRP A 1 178 ? -20.635 -4.910 -7.678 1.00 64.94 178 TRP A C 1
ATOM 1471 O O . TRP A 1 178 ? -21.604 -4.327 -7.199 1.00 64.94 178 TRP A O 1
ATOM 1481 N N . LEU A 1 179 ? -20.208 -6.085 -7.204 1.00 76.12 179 LEU A N 1
ATOM 1482 C CA . LEU A 1 179 ? -20.919 -6.818 -6.152 1.00 76.12 179 LEU A CA 1
ATOM 1483 C C . LEU A 1 179 ? -20.424 -6.478 -4.742 1.00 76.12 179 LEU A C 1
ATOM 1485 O O . LEU A 1 179 ? -21.156 -6.691 -3.775 1.00 76.12 179 LEU A O 1
ATOM 1489 N N . TYR A 1 180 ? -19.208 -5.939 -4.617 1.00 79.62 180 TYR A N 1
ATOM 1490 C CA . TYR A 1 180 ? -18.549 -5.722 -3.332 1.00 79.62 180 TYR A CA 1
ATOM 1491 C C . TYR A 1 180 ? -17.997 -4.297 -3.194 1.00 79.62 180 TYR A C 1
ATOM 1493 O O . TYR A 1 180 ? -17.590 -3.698 -4.189 1.00 79.62 180 TYR A O 1
ATOM 1501 N N . PRO A 1 181 ? -17.991 -3.739 -1.971 1.00 87.62 181 PRO A N 1
ATOM 1502 C CA . PRO A 1 181 ? -17.447 -2.411 -1.715 1.00 87.62 181 PRO A CA 1
ATOM 1503 C C . PRO A 1 181 ? -15.913 -2.379 -1.820 1.00 87.62 181 PRO A C 1
ATOM 1505 O O . PRO A 1 181 ? -15.235 -3.346 -1.475 1.00 87.62 181 PRO A O 1
ATOM 1508 N N . ASP A 1 182 ? -15.362 -1.227 -2.208 1.00 86.00 182 ASP A N 1
ATOM 1509 C CA . ASP A 1 182 ? -13.916 -0.959 -2.262 1.00 86.00 182 ASP A CA 1
ATOM 1510 C C . ASP A 1 182 ? -13.285 -0.902 -0.847 1.00 86.00 182 ASP A C 1
ATOM 1512 O O . ASP A 1 182 ? -12.109 -1.233 -0.648 1.00 86.00 182 ASP A O 1
ATOM 1516 N N . MET A 1 183 ? -14.059 -0.521 0.177 1.00 91.06 183 MET A N 1
ATOM 1517 C CA . MET A 1 183 ? -13.649 -0.579 1.585 1.00 91.06 183 MET A CA 1
ATOM 1518 C C . MET A 1 183 ? -14.785 -1.043 2.502 1.00 91.06 183 MET A C 1
ATOM 1520 O O . MET A 1 183 ? -15.962 -0.779 2.264 1.00 91.06 183 MET A O 1
ATOM 1524 N N . VAL A 1 184 ? -14.420 -1.653 3.630 1.00 93.81 184 VAL A N 1
ATOM 1525 C CA . VAL A 1 184 ? -15.357 -1.981 4.715 1.00 93.81 184 VAL A CA 1
ATOM 1526 C C . VAL A 1 184 ? -14.924 -1.275 5.989 1.00 93.81 184 VAL A C 1
ATOM 1528 O O . VAL A 1 184 ? -13.734 -1.224 6.305 1.00 93.81 184 VAL A O 1
ATOM 1531 N N . ALA A 1 185 ? -15.886 -0.736 6.734 1.00 94.62 185 ALA A N 1
ATOM 1532 C CA . ALA A 1 185 ? -15.672 -0.150 8.049 1.00 94.62 185 ALA A CA 1
ATOM 1533 C C . ALA A 1 185 ? -16.554 -0.810 9.113 1.00 94.62 185 ALA A C 1
ATOM 1535 O O . ALA A 1 185 ? -17.688 -1.200 8.845 1.00 94.62 185 ALA A O 1
ATOM 1536 N N . VAL A 1 186 ? -16.028 -0.920 10.330 1.00 94.75 186 VAL A N 1
ATOM 1537 C CA . VAL A 1 186 ? -16.703 -1.530 11.476 1.00 94.75 186 VAL A CA 1
ATOM 1538 C C . VAL A 1 186 ? -16.663 -0.571 12.661 1.00 94.75 186 VAL A C 1
ATOM 1540 O O . VAL A 1 186 ? -15.589 -0.123 13.066 1.00 94.75 186 VAL A O 1
ATOM 1543 N N . ASN A 1 187 ? -17.830 -0.279 13.233 1.00 93.31 187 ASN A N 1
ATOM 1544 C CA . ASN A 1 187 ? -17.971 0.460 14.483 1.00 93.31 187 ASN A CA 1
ATOM 1545 C C . ASN A 1 187 ? -18.450 -0.490 15.593 1.00 93.31 187 ASN A C 1
ATOM 1547 O O . ASN A 1 187 ? -19.468 -1.177 15.464 1.00 93.31 187 ASN A O 1
ATOM 1551 N N . PHE A 1 188 ? -17.692 -0.514 16.688 1.00 89.38 188 PHE A N 1
ATOM 1552 C CA . PHE A 1 188 ? -17.984 -1.287 17.888 1.00 89.38 188 PHE A CA 1
ATOM 1553 C C . PHE A 1 188 ? -18.647 -0.387 18.931 1.00 89.38 188 PHE A C 1
ATOM 1555 O O . PHE A 1 188 ? -17.993 0.070 19.868 1.00 89.38 188 PHE A O 1
ATOM 1562 N N . GLU A 1 189 ? -19.953 -0.161 18.808 1.00 85.00 189 GLU A N 1
ATOM 1563 C CA . GLU A 1 189 ? -20.695 0.761 19.685 1.00 85.00 189 GLU A CA 1
ATOM 1564 C C . GLU A 1 189 ? -20.552 0.396 21.166 1.00 85.00 189 GLU A C 1
ATOM 1566 O O . GLU A 1 189 ? -20.431 1.256 22.041 1.00 85.00 189 GLU A O 1
ATOM 1571 N N . TYR A 1 190 ? -20.470 -0.907 21.450 1.00 82.81 190 TYR A N 1
ATOM 1572 C CA . TYR A 1 190 ? -20.295 -1.400 22.809 1.00 82.81 190 TYR A CA 1
ATOM 1573 C C . TYR A 1 190 ? -18.941 -1.056 23.439 1.00 82.81 190 TYR A C 1
ATOM 1575 O O . TYR A 1 190 ? -18.803 -1.118 24.664 1.00 82.81 190 TYR A O 1
ATOM 1583 N N . ALA A 1 191 ? -17.929 -0.703 22.641 1.00 78.31 191 ALA A N 1
ATOM 1584 C CA . ALA A 1 191 ? -16.609 -0.347 23.149 1.00 78.31 191 ALA A CA 1
ATOM 1585 C C . ALA A 1 191 ? -16.646 0.929 24.006 1.00 78.31 191 ALA A C 1
ATOM 1587 O O . ALA A 1 191 ? -15.845 1.058 24.935 1.00 78.31 191 ALA A O 1
ATOM 1588 N N . ASN A 1 192 ? -17.614 1.818 23.767 1.00 75.62 192 ASN A N 1
ATOM 1589 C CA . ASN A 1 192 ? -17.802 3.037 24.551 1.00 75.62 192 ASN A CA 1
ATOM 1590 C C . ASN A 1 192 ? -18.350 2.749 25.963 1.00 75.62 192 ASN A C 1
ATOM 1592 O O . ASN A 1 192 ? -18.084 3.506 26.896 1.00 75.62 192 ASN A O 1
ATOM 1596 N N . TYR A 1 193 ? -19.019 1.608 26.174 1.00 76.88 193 TYR A N 1
ATOM 1597 C CA . TYR A 1 193 ? -19.580 1.220 27.476 1.00 76.88 193 TYR A CA 1
ATOM 1598 C C . TYR A 1 193 ? -18.584 0.527 28.412 1.00 76.88 193 TYR A C 1
ATOM 1600 O O . TYR A 1 193 ? -18.989 0.033 29.461 1.00 76.88 193 TYR A O 1
ATOM 1608 N N . ARG A 1 194 ? -17.282 0.497 28.089 1.00 67.19 194 ARG A N 1
ATOM 1609 C CA . ARG A 1 194 ? -16.239 -0.157 28.911 1.00 67.19 194 ARG A CA 1
ATOM 1610 C C . ARG A 1 194 ? -16.199 0.298 30.375 1.00 67.19 194 ARG A C 1
ATOM 1612 O O . ARG A 1 194 ? -15.692 -0.440 31.210 1.00 67.19 194 ARG A O 1
ATOM 1619 N N . LYS A 1 195 ? -16.708 1.494 30.684 1.00 66.50 195 LYS A N 1
ATOM 1620 C CA . LYS A 1 195 ? -16.767 2.040 32.050 1.00 66.50 195 LYS A CA 1
ATOM 1621 C C . LYS A 1 195 ? -17.966 1.540 32.864 1.00 66.50 195 LYS A C 1
ATOM 1623 O O . LYS A 1 195 ? -17.996 1.739 34.072 1.00 66.50 195 LYS A O 1
ATOM 1628 N N . ASN A 1 196 ? -18.932 0.884 32.225 1.00 67.50 196 ASN A N 1
ATOM 1629 C CA . ASN A 1 196 ? -20.207 0.523 32.829 1.00 67.50 196 ASN A CA 1
ATOM 1630 C C . ASN A 1 196 ? -20.331 -1.011 32.837 1.00 67.50 196 ASN A C 1
ATOM 1632 O O . ASN A 1 196 ? -19.905 -1.682 31.896 1.00 67.50 196 ASN A O 1
ATOM 1636 N N . ASN A 1 197 ? -20.997 -1.587 33.844 1.00 74.50 197 ASN A N 1
ATOM 1637 C CA . ASN A 1 197 ? -21.238 -3.042 33.965 1.00 74.50 197 ASN A CA 1
ATOM 1638 C C . ASN A 1 197 ? -22.045 -3.661 32.793 1.00 74.50 197 ASN A C 1
ATOM 1640 O O . ASN A 1 197 ? -22.295 -4.865 32.760 1.00 74.50 197 ASN A O 1
ATOM 1644 N N . VAL A 1 198 ? -22.431 -2.845 31.810 1.00 81.50 198 VAL A N 1
ATOM 1645 C CA . VAL A 1 198 ? -23.177 -3.190 30.594 1.00 81.50 198 VAL A CA 1
ATOM 1646 C C . VAL A 1 198 ? -22.385 -4.128 29.677 1.00 81.50 198 VAL A C 1
ATOM 1648 O O . VAL A 1 198 ? -22.981 -4.951 28.987 1.00 81.50 198 VAL A O 1
ATOM 1651 N N . LEU A 1 199 ? -21.047 -4.091 29.697 1.00 82.00 199 LEU A N 1
ATOM 1652 C CA . LEU A 1 199 ? -20.239 -4.972 28.843 1.00 82.00 199 LEU A CA 1
ATOM 1653 C C . LEU A 1 199 ? -20.483 -6.463 29.144 1.00 82.00 199 LEU A C 1
ATOM 1655 O O . LEU A 1 199 ? -20.561 -7.273 28.222 1.00 82.00 199 LEU A O 1
ATOM 1659 N N . ASN A 1 200 ? -20.664 -6.821 30.421 1.00 84.00 200 ASN A N 1
ATOM 1660 C CA . ASN A 1 200 ? -20.977 -8.195 30.834 1.00 84.00 200 ASN A CA 1
ATOM 1661 C C . ASN A 1 200 ? -22.358 -8.646 30.350 1.00 84.00 200 ASN A C 1
ATOM 1663 O O . ASN A 1 200 ? -22.558 -9.828 30.090 1.00 84.00 200 ASN A O 1
ATOM 1667 N N . PHE A 1 201 ? -23.301 -7.712 30.219 1.00 84.44 201 PHE A N 1
ATOM 1668 C CA . PHE A 1 201 ? -24.618 -7.977 29.654 1.00 84.44 201 PHE A CA 1
ATOM 1669 C C . PHE A 1 201 ? -24.545 -8.165 28.134 1.00 84.44 201 PHE A C 1
ATOM 1671 O O . PHE A 1 201 ? -25.067 -9.147 27.620 1.00 84.44 201 PHE A O 1
ATOM 1678 N N . ILE A 1 202 ? -23.822 -7.293 27.424 1.00 85.75 202 ILE A N 1
ATOM 1679 C CA . ILE A 1 202 ? -23.649 -7.372 25.963 1.00 85.75 202 ILE A CA 1
ATOM 1680 C C . ILE A 1 202 ? -22.978 -8.687 25.540 1.00 85.75 202 ILE A C 1
ATOM 1682 O O . ILE A 1 202 ? -23.354 -9.271 24.530 1.00 85.75 202 ILE A O 1
ATOM 1686 N N . ARG A 1 203 ? -22.031 -9.198 26.336 1.00 83.31 203 ARG A N 1
ATOM 1687 C CA . ARG A 1 203 ? -21.368 -10.491 26.083 1.00 83.31 203 ARG A CA 1
ATOM 1688 C C . ARG A 1 203 ? -22.303 -11.703 26.112 1.00 83.31 203 ARG A C 1
ATOM 1690 O O . ARG A 1 203 ? -21.893 -12.760 25.651 1.00 83.31 203 ARG A O 1
ATOM 1697 N N . LYS A 1 204 ? -23.513 -11.579 26.668 1.00 88.38 204 LYS A N 1
ATOM 1698 C CA . LYS A 1 204 ? -24.502 -12.668 26.687 1.00 88.38 204 LYS A CA 1
ATOM 1699 C C . LYS A 1 204 ? -25.230 -12.840 25.355 1.00 88.38 204 LYS A C 1
ATOM 1701 O O . LYS A 1 204 ? -25.888 -13.855 25.174 1.00 88.38 204 LYS A O 1
ATOM 1706 N N . PHE A 1 205 ? -25.164 -11.854 24.462 1.00 86.94 205 PHE A N 1
ATOM 1707 C CA . PHE A 1 205 ? -25.783 -11.955 23.147 1.00 86.94 205 PHE A CA 1
ATOM 1708 C C . PHE A 1 205 ? -24.844 -12.667 22.180 1.00 86.94 205 PHE A C 1
ATOM 1710 O O . PHE A 1 205 ? -23.670 -12.312 22.082 1.00 86.94 205 PHE A O 1
ATOM 1717 N N . ASP A 1 206 ? -25.389 -13.595 21.394 1.00 88.25 206 ASP A N 1
ATOM 1718 C CA . ASP A 1 206 ? -24.638 -14.289 20.340 1.00 88.25 206 ASP A CA 1
ATOM 1719 C C . ASP A 1 206 ? -24.127 -13.323 19.259 1.00 88.25 206 ASP A C 1
ATOM 1721 O O . ASP A 1 206 ? -23.103 -13.561 18.619 1.00 88.25 206 ASP A O 1
ATOM 1725 N N . LYS A 1 207 ? -24.841 -12.208 19.054 1.00 86.31 207 LYS A N 1
ATOM 1726 C CA . LYS A 1 207 ? -24.497 -11.153 18.097 1.00 86.31 207 LYS A CA 1
ATOM 1727 C C . LYS A 1 207 ? -24.278 -9.835 18.844 1.00 86.31 207 LYS A C 1
ATOM 1729 O O . LYS A 1 207 ? -25.253 -9.254 19.326 1.00 86.31 207 LYS A O 1
ATOM 1734 N N . PRO A 1 208 ? -23.032 -9.339 18.946 1.00 83.25 208 PRO A N 1
ATOM 1735 C CA . PRO A 1 208 ? -22.771 -8.053 19.571 1.00 83.25 208 PRO A CA 1
ATOM 1736 C C . PRO A 1 208 ? -23.335 -6.906 18.714 1.00 83.25 208 PRO A C 1
ATOM 1738 O O . PRO A 1 208 ? -23.390 -7.032 17.488 1.00 83.25 208 PRO A O 1
ATOM 1741 N N . PRO A 1 209 ? -23.699 -5.762 19.324 1.00 85.06 209 PRO A N 1
ATOM 1742 C CA . PRO A 1 209 ? -24.148 -4.582 18.595 1.00 85.06 209 PRO A CA 1
ATOM 1743 C C . PRO A 1 209 ? -22.957 -3.955 17.856 1.00 85.06 209 PRO A C 1
ATOM 1745 O O . PRO A 1 209 ? -22.167 -3.196 18.423 1.00 85.06 209 PRO A O 1
ATOM 1748 N N . ILE A 1 210 ? -22.795 -4.346 16.595 1.00 89.75 210 ILE A N 1
ATOM 1749 C CA . ILE A 1 210 ? -21.734 -3.906 15.689 1.00 89.75 210 ILE A CA 1
ATOM 1750 C C . ILE A 1 210 ? -22.396 -3.306 14.455 1.00 89.75 210 ILE A C 1
ATOM 1752 O O . ILE A 1 210 ? -23.309 -3.904 13.885 1.00 89.75 210 ILE A O 1
ATOM 1756 N N . LYS A 1 211 ? -21.904 -2.148 14.012 1.00 91.12 211 LYS A N 1
ATOM 1757 C CA . LYS A 1 211 ? -22.305 -1.543 12.739 1.00 91.12 211 LYS A CA 1
ATOM 1758 C C . LYS A 1 211 ? -21.233 -1.794 11.691 1.00 91.12 211 LYS A C 1
ATOM 1760 O O . LYS A 1 211 ? -20.063 -1.500 11.924 1.00 91.12 211 LYS A O 1
ATOM 1765 N N . ILE A 1 212 ? -21.646 -2.319 10.543 1.00 92.44 212 ILE A N 1
ATOM 1766 C CA . ILE A 1 212 ? -20.783 -2.559 9.385 1.00 92.44 212 ILE A CA 1
ATOM 1767 C C . ILE A 1 212 ? -21.206 -1.591 8.280 1.00 92.44 212 ILE A C 1
ATOM 1769 O O . ILE A 1 212 ? -22.396 -1.444 8.009 1.00 92.44 212 ILE A O 1
ATOM 1773 N N . LEU A 1 213 ? -20.236 -0.925 7.660 1.00 91.25 213 LEU A N 1
ATOM 1774 C CA . LEU A 1 213 ? -20.432 0.032 6.575 1.00 91.25 213 LEU A CA 1
ATOM 1775 C C . LEU A 1 213 ? -19.627 -0.432 5.358 1.00 91.25 213 LEU A C 1
ATOM 1777 O O . LEU A 1 213 ? -18.428 -0.685 5.478 1.00 91.25 213 LEU A O 1
ATOM 1781 N N . GLY A 1 214 ? -20.280 -0.532 4.202 1.00 90.69 214 GLY A N 1
ATOM 1782 C CA . GLY A 1 214 ? -19.621 -0.722 2.909 1.00 90.69 214 GLY A CA 1
ATOM 1783 C C . GLY A 1 214 ? -19.434 0.622 2.211 1.00 90.69 214 GLY A C 1
ATOM 1784 O O . GLY A 1 214 ? -20.361 1.431 2.185 1.00 90.69 214 GLY A O 1
ATOM 1785 N N . LEU A 1 215 ? -18.243 0.862 1.671 1.00 86.56 215 LEU A N 1
ATOM 1786 C CA . LEU A 1 215 ? -17.885 2.070 0.931 1.00 86.56 215 LEU A CA 1
ATOM 1787 C C . LEU A 1 215 ? -17.506 1.639 -0.492 1.00 86.56 215 LEU A C 1
ATOM 1789 O O . LEU A 1 215 ? -16.537 0.899 -0.657 1.00 86.56 215 LEU A O 1
ATOM 1793 N N . TYR A 1 216 ? -18.312 2.043 -1.473 1.00 84.56 216 TYR A N 1
ATOM 1794 C CA . TYR A 1 216 ? -18.187 1.694 -2.896 1.00 84.56 216 TYR A CA 1
ATOM 1795 C C . TYR A 1 216 ? -17.501 2.808 -3.697 1.00 84.56 216 TYR A C 1
ATOM 1797 O O . TYR A 1 216 ? -17.577 3.977 -3.250 1.00 84.56 216 TYR A O 1
#

Radius of gyration: 26.96 Å; chains: 1; bounding box: 63×57×68 Å